Protein AF-A0A8B9L7Q5-F1 (afdb_monomer_lite)

Secondary structure (DSSP, 8-state):
-------------------------------------PPPPPPTTPPPS-----GGGS-SSPP-BPPPEEEEEEEE-TT--EESS-TT--EE----SS----TTTTTTTSEE---TTS--TTHHHHHHHHHTHHHH--TT--TT-TTS-SEEEEHHHHHHHHHGGG-SS---EEEEEEETTEEEEEEE--HHHHHHHHT--HHHHHHHHHHHHHHHHHEESSTT----TTS-EETT-EEEEEEEEEETTEEEEEEEE--EEE--TTSPSTTTTEEEEEEEE---SHHHHHHHHHHHHHHHHHHHTTT--EEEEEEE-

InterPro domains:
  IPR013961 RAI1-like [PF08652] (66-299)
  IPR039039 RAI1-like family [PTHR12395] (47-298)

Structure (mmCIF, N/CA/C/O backbone):
data_AF-A0A8B9L7Q5-F1
#
_entry.id   AF-A0A8B9L7Q5-F1
#
loop_
_atom_site.group_PDB
_atom_site.id
_atom_site.type_symbol
_atom_site.label_atom_id
_atom_site.label_alt_id
_atom_site.label_comp_id
_atom_site.label_asym_id
_atom_site.label_entity_id
_atom_site.label_seq_id
_atom_site.pdbx_PDB_ins_code
_atom_site.Cartn_x
_atom_site.Cartn_y
_atom_site.Cartn_z
_atom_site.occupancy
_atom_site.B_iso_or_equiv
_atom_site.auth_seq_id
_atom_site.auth_comp_id
_atom_site.auth_asym_id
_atom_site.auth_atom_id
_atom_site.pdbx_PDB_model_num
ATOM 1 N N . MET A 1 1 ? 83.548 1.687 -5.399 1.00 32.53 1 MET A N 1
ATOM 2 C CA . MET A 1 1 ? 84.627 2.638 -5.055 1.00 32.53 1 MET A CA 1
ATOM 3 C C . MET A 1 1 ? 83.997 4.018 -4.990 1.00 32.53 1 MET A C 1
ATOM 5 O O . MET A 1 1 ? 83.409 4.441 -5.967 1.00 32.53 1 MET A O 1
ATOM 9 N N . GLU A 1 2 ? 83.753 4.527 -3.782 1.00 29.25 2 GLU A N 1
ATOM 10 C CA . GLU A 1 2 ? 84.658 5.478 -3.107 1.00 29.25 2 GLU A CA 1
ATOM 11 C C . GLU A 1 2 ? 84.707 6.815 -3.859 1.00 29.25 2 GLU A C 1
ATOM 13 O O . GLU A 1 2 ? 85.226 6.879 -4.961 1.00 29.25 2 GLU A O 1
ATOM 18 N N . ARG A 1 3 ? 84.094 7.889 -3.351 1.00 30.58 3 ARG A N 1
ATOM 19 C CA . ARG A 1 3 ? 84.683 8.956 -2.495 1.00 30.58 3 ARG A CA 1
ATOM 20 C C . ARG A 1 3 ? 84.077 10.264 -3.054 1.00 30.58 3 ARG A C 1
ATOM 22 O O . ARG A 1 3 ? 83.714 10.285 -4.217 1.00 30.58 3 ARG A O 1
ATOM 29 N N . ARG A 1 4 ? 83.953 11.411 -2.396 1.00 32.72 4 ARG A N 1
ATOM 30 C CA . ARG A 1 4 ? 84.186 11.966 -1.052 1.00 32.72 4 ARG A CA 1
ATOM 31 C C . ARG A 1 4 ? 83.575 13.384 -1.145 1.00 32.72 4 ARG A C 1
ATOM 33 O O . ARG A 1 4 ? 83.612 13.973 -2.213 1.00 32.72 4 ARG A O 1
ATOM 40 N N . ARG A 1 5 ? 82.837 13.816 -0.118 1.00 34.22 5 ARG A N 1
ATOM 41 C CA . ARG A 1 5 ? 83.175 14.923 0.811 1.00 34.22 5 ARG A CA 1
ATOM 42 C C . ARG A 1 5 ? 83.311 16.303 0.155 1.00 34.22 5 ARG A C 1
ATOM 44 O O . ARG A 1 5 ? 84.192 16.487 -0.662 1.00 34.22 5 ARG A O 1
ATOM 51 N N . ASP A 1 6 ? 82.578 17.276 0.699 1.00 31.64 6 ASP A N 1
ATOM 52 C CA . ASP A 1 6 ? 83.225 18.234 1.598 1.00 31.64 6 ASP A CA 1
ATOM 53 C C . ASP A 1 6 ? 82.287 18.790 2.689 1.00 31.64 6 ASP A C 1
ATOM 55 O O . ASP A 1 6 ? 81.104 19.049 2.499 1.00 31.64 6 ASP A O 1
ATOM 59 N N . ARG A 1 7 ? 82.874 18.866 3.885 1.00 32.91 7 ARG A N 1
ATOM 60 C CA . ARG A 1 7 ? 82.516 19.605 5.116 1.00 32.91 7 ARG A CA 1
ATOM 61 C C . ARG A 1 7 ? 83.477 20.825 5.126 1.00 32.91 7 ARG A C 1
ATOM 63 O O . ARG A 1 7 ? 84.519 20.663 4.488 1.00 32.91 7 ARG A O 1
ATOM 70 N N . PRO A 1 8 ? 83.325 21.924 5.920 1.00 42.62 8 PRO A N 1
ATOM 71 C CA . PRO A 1 8 ? 83.226 21.784 7.387 1.00 42.62 8 PRO A CA 1
ATOM 72 C C . PRO A 1 8 ? 82.742 22.970 8.283 1.00 42.62 8 PRO A C 1
ATOM 74 O O . PRO A 1 8 ? 82.700 24.117 7.866 1.00 42.62 8 PRO A O 1
ATOM 77 N N . ARG A 1 9 ? 82.596 22.624 9.589 1.00 33.22 9 ARG A N 1
ATOM 78 C CA . ARG A 1 9 ? 82.939 23.379 10.840 1.00 33.22 9 ARG A CA 1
ATOM 79 C C . ARG A 1 9 ? 82.030 24.554 11.270 1.00 33.22 9 ARG A C 1
ATOM 81 O O . ARG A 1 9 ? 81.570 25.294 10.426 1.00 33.22 9 ARG A O 1
ATOM 88 N N . HIS A 1 10 ? 81.722 24.819 12.550 1.00 31.25 10 HIS A N 1
ATOM 89 C CA . HIS A 1 10 ? 82.221 24.427 13.893 1.00 31.25 10 HIS A CA 1
ATOM 90 C C . HIS A 1 10 ? 81.033 24.542 14.901 1.00 31.25 10 HIS A C 1
ATOM 92 O O . HIS A 1 10 ? 80.233 25.457 14.758 1.00 31.25 10 HIS A O 1
ATOM 98 N N . SER A 1 11 ? 80.696 23.553 15.752 1.00 28.73 11 SER A N 1
ATOM 99 C CA . SER A 1 11 ? 81.133 23.297 17.159 1.00 28.73 11 SER A CA 1
ATOM 100 C C . SER A 1 11 ? 81.100 24.525 18.083 1.00 28.73 11 SER A C 1
ATOM 102 O O . SER A 1 11 ? 81.832 25.471 17.828 1.00 28.73 11 SER A O 1
ATOM 104 N N . GLY A 1 12 ? 80.279 24.570 19.135 1.00 27.91 12 GLY A N 1
ATOM 105 C CA . GLY A 1 12 ? 80.465 23.930 20.458 1.00 27.91 12 GLY A CA 1
ATOM 106 C C . GLY A 1 12 ? 80.213 25.029 21.519 1.00 27.91 12 GLY A C 1
ATOM 107 O O . GLY A 1 12 ? 80.296 26.196 21.170 1.00 27.91 12 GLY A O 1
ATOM 108 N N . SER A 1 13 ? 79.870 24.826 22.790 1.00 30.38 13 SER A N 1
ATOM 109 C CA . SER A 1 13 ? 79.926 23.670 23.684 1.00 30.38 13 SER A CA 1
ATOM 110 C C . SER A 1 13 ? 79.335 24.070 25.055 1.00 30.38 13 SER A C 1
ATOM 112 O O . SER A 1 13 ? 79.611 25.171 25.512 1.00 30.38 13 SER A O 1
ATOM 114 N N . GLN A 1 14 ? 78.591 23.137 25.672 1.00 29.50 14 GLN A N 1
ATOM 115 C CA . GLN A 1 14 ? 78.619 22.666 27.083 1.00 29.50 14 GLN A CA 1
ATOM 116 C C . GLN A 1 14 ? 78.601 23.685 28.247 1.00 29.50 14 GLN A C 1
ATOM 118 O O . GLN A 1 14 ? 79.402 24.603 28.313 1.00 29.50 14 GLN A O 1
ATOM 123 N N . SER A 1 15 ? 77.772 23.513 29.283 1.00 29.03 15 SER A N 1
ATOM 124 C CA . SER A 1 15 ? 77.990 22.642 30.470 1.00 29.03 15 SER A CA 1
ATOM 125 C C . SER A 1 15 ? 77.012 23.137 31.572 1.00 29.03 15 SER A C 1
ATOM 127 O O . SER A 1 15 ? 76.596 24.285 31.505 1.00 29.03 15 SER A O 1
ATOM 129 N N . GLY A 1 16 ? 76.555 22.404 32.593 1.00 27.50 16 GLY A N 1
ATOM 130 C CA . GLY A 1 16 ? 76.834 21.055 33.072 1.00 27.50 16 GLY A CA 1
ATOM 131 C C . GLY A 1 16 ? 76.043 20.729 34.362 1.00 27.50 16 GLY A C 1
ATOM 132 O O . GLY A 1 16 ? 75.157 21.475 34.763 1.00 27.50 16 GLY A O 1
ATOM 133 N N . ALA A 1 17 ? 76.466 19.624 34.991 1.00 28.89 17 ALA A N 1
ATOM 134 C CA . ALA A 1 17 ? 76.318 19.205 36.397 1.00 28.89 17 ALA A CA 1
ATOM 135 C C . ALA A 1 17 ? 75.009 18.548 36.919 1.00 28.89 17 ALA A C 1
ATOM 137 O O . ALA A 1 17 ? 73.942 19.144 37.003 1.00 28.89 17 ALA A O 1
ATOM 138 N N . SER A 1 18 ? 75.189 17.293 37.365 1.00 26.45 18 SER A N 1
ATOM 139 C CA . SER A 1 18 ? 74.414 16.520 38.360 1.00 26.45 18 SER A CA 1
ATOM 140 C C . SER A 1 18 ? 74.481 17.175 39.760 1.00 26.45 18 SER A C 1
ATOM 142 O O . SER A 1 18 ? 75.400 17.953 39.976 1.00 26.45 18 SER A O 1
ATOM 144 N N . SER A 1 19 ? 73.661 16.903 40.785 1.00 28.14 19 SER A N 1
ATOM 145 C CA . SER A 1 19 ? 73.307 15.617 41.420 1.00 28.14 19 SER A CA 1
ATOM 146 C C . SER A 1 19 ? 72.384 15.854 42.649 1.00 28.14 19 SER A C 1
ATOM 148 O O . SER A 1 19 ? 72.473 16.911 43.255 1.00 28.14 19 SER A O 1
ATOM 150 N N . HIS A 1 20 ? 71.606 14.821 43.050 1.00 29.36 20 HIS A N 1
ATOM 151 C CA . HIS A 1 20 ? 71.107 14.496 44.425 1.00 29.36 20 HIS A CA 1
ATOM 152 C C . HIS A 1 20 ? 70.154 15.511 45.127 1.00 29.36 20 HIS A C 1
ATOM 154 O O . HIS A 1 20 ? 70.309 16.707 44.993 1.00 29.36 20 HIS A O 1
ATOM 160 N N . SER A 1 21 ? 69.142 15.187 45.948 1.00 26.42 21 SER A N 1
ATOM 161 C CA . SER A 1 21 ? 68.563 13.964 46.529 1.00 26.42 21 SER A CA 1
ATOM 162 C C . SER A 1 21 ? 67.257 14.320 47.289 1.00 26.42 21 SER A C 1
ATOM 164 O O . SER A 1 21 ? 67.198 15.398 47.865 1.00 26.42 21 SER A O 1
ATOM 166 N N . LYS A 1 22 ? 66.314 13.360 47.380 1.00 26.42 22 LYS A N 1
ATOM 167 C CA . LYS A 1 22 ? 65.299 13.106 48.445 1.00 26.42 22 LYS A CA 1
ATOM 168 C C . LYS A 1 22 ? 64.311 14.218 48.875 1.00 26.42 22 LYS A C 1
ATOM 170 O O . LYS A 1 22 ? 64.706 15.158 49.545 1.00 26.42 22 LYS A O 1
ATOM 175 N N . ALA A 1 23 ? 63.005 13.965 48.701 1.00 28.58 23 ALA A N 1
ATOM 176 C CA . ALA A 1 23 ? 62.064 13.593 49.783 1.00 28.58 23 ALA A CA 1
ATOM 177 C C . ALA A 1 23 ? 60.585 13.711 49.338 1.00 28.58 23 ALA A C 1
ATOM 179 O O . ALA A 1 23 ? 60.120 14.778 48.962 1.00 28.58 23 ALA A O 1
ATOM 180 N N . ASP A 1 24 ? 59.887 12.574 49.370 1.00 28.41 24 ASP A N 1
ATOM 181 C CA . ASP A 1 24 ? 58.539 12.338 49.917 1.00 28.41 24 ASP A CA 1
ATOM 182 C C . ASP A 1 24 ? 57.546 13.519 50.078 1.00 28.41 24 ASP A C 1
ATOM 184 O O . ASP A 1 24 ? 57.767 14.392 50.917 1.00 28.41 24 ASP A O 1
ATOM 188 N N . ARG A 1 25 ? 56.384 13.451 49.393 1.00 29.41 25 ARG A N 1
ATOM 189 C CA . ARG A 1 25 ? 55.021 13.361 49.990 1.00 29.41 25 ARG A CA 1
ATOM 190 C C . ARG A 1 25 ? 53.876 13.754 49.031 1.00 29.41 25 ARG A C 1
ATOM 192 O O . ARG A 1 25 ? 53.796 14.871 48.545 1.00 29.41 25 ARG A O 1
ATOM 199 N N . ASP A 1 26 ? 52.960 12.794 48.902 1.00 27.89 26 ASP A N 1
ATOM 200 C CA . ASP A 1 26 ? 51.488 12.892 48.943 1.00 27.89 26 ASP A CA 1
ATOM 201 C C . ASP A 1 26 ? 50.633 13.503 47.797 1.00 27.89 26 ASP A C 1
ATOM 203 O O . ASP A 1 26 ? 50.553 14.706 47.579 1.00 27.89 26 ASP A O 1
ATOM 207 N N . ARG A 1 27 ? 49.894 12.579 47.153 1.00 29.80 27 ARG A N 1
ATOM 208 C CA . ARG A 1 27 ? 48.483 12.585 46.692 1.00 29.80 27 ARG A CA 1
ATOM 209 C C . ARG A 1 27 ? 47.831 13.862 46.125 1.00 29.80 27 ARG A C 1
ATOM 211 O O . ARG A 1 27 ? 47.445 14.765 46.856 1.00 29.80 27 ARG A O 1
ATOM 218 N N . SER A 1 28 ? 47.363 13.755 44.874 1.00 28.67 28 SER A N 1
ATOM 219 C CA . SER A 1 28 ? 45.911 13.680 44.574 1.00 28.67 28 SER A CA 1
ATOM 220 C C . SER A 1 28 ? 45.637 13.363 43.090 1.00 28.67 28 SER A C 1
ATOM 222 O O . SER A 1 28 ? 45.905 14.157 42.195 1.00 28.67 28 SER A O 1
ATOM 224 N N . GLU A 1 29 ? 45.082 12.175 42.828 1.00 30.53 29 GLU A N 1
ATOM 225 C CA . GLU A 1 29 ? 44.555 11.764 41.520 1.00 30.53 29 GLU A CA 1
ATOM 226 C C . GLU A 1 29 ? 43.137 12.326 41.309 1.00 30.53 29 GLU A C 1
ATOM 228 O O . GLU A 1 29 ? 42.205 11.982 42.039 1.00 30.53 29 GLU A O 1
ATOM 233 N N . GLY A 1 30 ? 42.946 13.152 40.279 1.00 28.16 30 GLY A N 1
ATOM 234 C CA . GLY A 1 30 ? 41.628 13.590 39.817 1.00 28.16 30 GLY A CA 1
ATOM 235 C C . GLY A 1 30 ? 41.038 12.620 38.791 1.00 28.16 30 GLY A C 1
ATOM 236 O O . GLY A 1 30 ? 41.376 12.675 37.612 1.00 28.16 30 GLY A O 1
ATOM 237 N N . ARG A 1 31 ? 40.122 11.742 39.223 1.00 31.20 31 ARG A N 1
ATOM 238 C CA . ARG A 1 31 ? 39.255 10.949 38.332 1.00 31.20 31 ARG A CA 1
ATOM 239 C C . ARG A 1 31 ? 38.086 11.807 37.840 1.00 31.20 31 ARG A C 1
ATOM 241 O O . ARG A 1 31 ? 37.190 12.132 38.616 1.00 31.20 31 ARG A O 1
ATOM 248 N N . TYR A 1 32 ? 38.037 12.105 36.543 1.00 31.59 32 TYR A N 1
ATOM 249 C CA . TYR A 1 32 ? 36.835 12.639 35.898 1.00 31.59 32 TYR A CA 1
ATOM 250 C C . TYR A 1 32 ? 35.810 11.512 35.703 1.00 31.59 32 TYR A C 1
ATOM 252 O O . TYR A 1 32 ? 35.929 10.683 34.804 1.00 31.59 32 TYR A O 1
ATOM 260 N N . ALA A 1 33 ? 34.807 11.459 36.579 1.00 33.69 33 ALA A N 1
ATOM 261 C CA . ALA A 1 33 ? 33.681 10.539 36.471 1.00 33.69 33 ALA A CA 1
ATOM 262 C C . ALA A 1 33 ? 32.633 11.065 35.473 1.00 33.69 33 ALA A C 1
ATOM 264 O O . ALA A 1 33 ? 32.150 12.193 35.589 1.00 33.69 33 ALA A O 1
ATOM 265 N N . HIS A 1 34 ? 32.237 10.215 34.522 1.00 34.62 34 HIS A N 1
ATOM 266 C CA . HIS A 1 34 ? 31.086 10.429 33.647 1.00 34.62 34 HIS A CA 1
ATOM 267 C C . HIS A 1 34 ? 29.806 10.616 34.476 1.00 34.62 34 HIS A C 1
ATOM 269 O O . HIS A 1 34 ? 29.318 9.690 35.127 1.00 34.62 34 HIS A O 1
ATOM 275 N N . LYS A 1 35 ? 29.238 11.825 34.438 1.00 31.11 35 LYS A N 1
ATOM 276 C CA . LYS A 1 35 ? 27.977 12.157 35.105 1.00 31.11 35 LYS A CA 1
ATOM 277 C C . LYS A 1 35 ? 26.817 11.553 34.305 1.00 31.11 35 LYS A C 1
ATOM 279 O O . LYS A 1 35 ? 26.408 12.071 33.271 1.00 31.11 35 LYS A O 1
ATOM 284 N N . ARG A 1 36 ? 26.315 10.413 34.780 1.00 33.53 36 ARG A N 1
ATOM 285 C CA . ARG A 1 36 ? 25.102 9.742 34.296 1.00 33.53 36 ARG A CA 1
ATOM 286 C C . ARG A 1 36 ? 23.907 10.667 34.572 1.00 33.53 36 ARG A C 1
ATOM 288 O O . ARG A 1 36 ? 23.563 10.882 35.732 1.00 33.53 36 ARG A O 1
ATOM 295 N N . VAL A 1 37 ? 23.310 11.246 33.531 1.00 33.66 37 VAL A N 1
ATOM 296 C CA . VAL A 1 37 ? 22.067 12.024 33.652 1.00 33.66 37 VAL A CA 1
ATOM 297 C C . VAL A 1 37 ? 20.963 11.057 34.079 1.00 33.66 37 VAL A C 1
ATOM 299 O O . VAL A 1 37 ? 20.613 10.142 33.336 1.00 33.66 37 VAL A O 1
ATOM 302 N N . ARG A 1 38 ? 20.476 11.208 35.314 1.00 31.08 38 ARG A N 1
ATOM 303 C CA . ARG A 1 38 ? 19.253 10.554 35.785 1.00 31.08 38 ARG A CA 1
ATOM 304 C C . ARG A 1 38 ? 18.078 11.288 35.144 1.00 31.08 38 ARG A C 1
ATOM 306 O O . ARG A 1 38 ? 17.969 12.500 35.312 1.00 31.08 38 ARG A O 1
ATOM 313 N N . SER A 1 39 ? 17.249 10.567 34.396 1.00 41.19 39 SER A N 1
ATOM 314 C CA . SER A 1 39 ? 15.954 11.067 33.939 1.00 41.19 39 SER A CA 1
ATOM 315 C C . SER A 1 39 ? 15.131 11.462 35.163 1.00 41.19 39 SER A C 1
ATOM 317 O O . SER A 1 39 ? 15.058 10.684 36.115 1.00 41.19 39 SER A O 1
ATOM 319 N N . ALA A 1 40 ? 14.576 12.672 35.161 1.00 48.41 40 ALA A N 1
ATOM 320 C CA . ALA A 1 40 ? 13.593 13.078 36.153 1.00 48.41 40 ALA A CA 1
ATOM 321 C C . ALA A 1 40 ? 12.405 12.109 36.070 1.00 48.41 40 ALA A C 1
ATOM 323 O O . ALA A 1 40 ? 11.922 11.827 34.975 1.00 48.41 40 ALA A O 1
ATOM 324 N N . GLU A 1 41 ? 12.002 11.543 37.204 1.00 46.69 41 GLU A N 1
ATOM 325 C CA . GLU A 1 41 ? 10.780 10.751 37.287 1.00 46.69 41 GLU A CA 1
ATOM 326 C C . GLU A 1 41 ? 9.597 11.700 37.076 1.00 46.69 41 GLU A C 1
ATOM 328 O O . GLU A 1 41 ? 9.435 12.675 37.812 1.00 46.69 41 GLU A O 1
ATOM 333 N N . ASP A 1 42 ? 8.816 11.445 36.026 1.00 47.00 42 ASP A N 1
ATOM 334 C CA . ASP A 1 42 ? 7.577 12.167 35.769 1.00 47.00 42 ASP A CA 1
ATOM 335 C C . ASP A 1 42 ? 6.590 11.953 36.937 1.00 47.00 42 ASP A C 1
ATOM 337 O O . ASP A 1 42 ? 6.528 10.853 37.501 1.00 47.00 42 ASP A O 1
ATOM 341 N N . PRO A 1 43 ? 5.808 12.977 37.328 1.00 46.69 43 PRO A N 1
ATOM 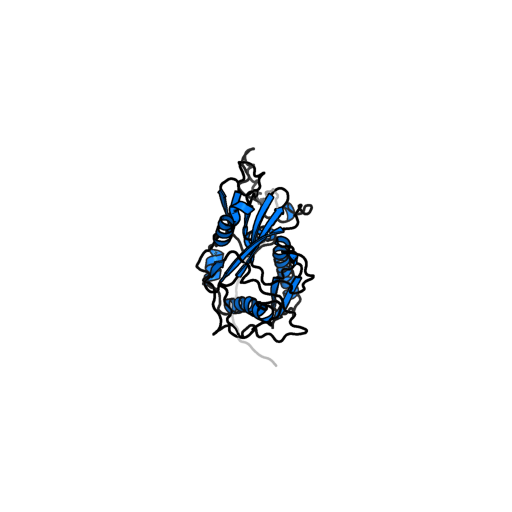342 C CA . PRO A 1 43 ? 4.848 12.860 38.420 1.00 46.69 43 PRO A CA 1
ATOM 343 C C . PRO A 1 43 ? 3.787 11.781 38.129 1.00 46.69 43 PRO A C 1
ATOM 345 O O . PRO A 1 43 ? 3.361 11.619 36.981 1.00 46.69 43 PRO A O 1
ATOM 348 N N . PRO A 1 44 ? 3.308 11.053 39.156 1.00 42.81 44 PRO A N 1
ATOM 349 C CA . PRO A 1 44 ? 2.345 9.972 38.978 1.00 42.81 44 PRO A CA 1
ATOM 350 C C . PRO A 1 44 ? 1.025 10.527 38.427 1.00 42.81 44 PRO A C 1
ATOM 352 O O . PRO A 1 44 ? 0.314 11.261 39.109 1.00 42.81 44 PRO A O 1
ATOM 355 N N . GLY A 1 45 ? 0.712 10.179 37.176 1.00 58.66 45 GLY A N 1
ATOM 356 C CA . GLY A 1 45 ? -0.520 10.582 36.489 1.00 58.66 45 GLY A CA 1
ATOM 357 C C . GLY A 1 45 ? -0.322 11.318 35.161 1.00 58.66 45 GLY A C 1
ATOM 358 O O . GLY A 1 45 ? -1.308 11.536 34.458 1.00 58.66 45 GLY A O 1
ATOM 359 N N . SER A 1 46 ? 0.907 11.674 34.768 1.00 59.81 46 SER A N 1
ATOM 360 C CA . SER A 1 46 ? 1.150 12.153 33.403 1.00 59.81 46 SER A CA 1
ATOM 361 C C . SER A 1 46 ? 1.137 10.976 32.422 1.00 59.81 46 SER A C 1
ATOM 363 O O . SER A 1 46 ? 1.793 9.951 32.615 1.00 59.81 46 SER A O 1
ATOM 365 N N . LEU A 1 47 ? 0.351 11.101 31.350 1.00 64.81 47 LEU A N 1
ATOM 366 C CA . LEU A 1 47 ? 0.462 10.181 30.222 1.00 64.81 47 LEU A CA 1
ATOM 367 C C . LEU A 1 47 ? 1.883 10.303 29.651 1.00 64.81 47 LEU A C 1
ATOM 369 O O . LEU A 1 47 ? 2.362 11.430 29.493 1.00 64.81 47 LEU A O 1
ATOM 373 N N . PRO A 1 48 ? 2.559 9.187 29.328 1.00 65.50 48 PRO A N 1
ATOM 374 C CA . PRO A 1 48 ? 3.909 9.244 28.792 1.00 65.50 48 PRO A CA 1
ATOM 375 C C . PRO A 1 48 ? 3.921 10.093 27.517 1.00 65.50 48 PRO A C 1
ATOM 377 O O . PRO A 1 48 ? 3.273 9.762 26.524 1.00 65.50 48 PRO A O 1
ATOM 380 N N . GLN A 1 49 ? 4.669 11.199 27.548 1.00 86.88 49 GLN A N 1
ATOM 381 C CA . GLN A 1 49 ? 4.771 12.143 26.429 1.00 86.88 49 GLN A CA 1
ATOM 382 C C . GLN A 1 49 ? 5.564 11.556 25.246 1.00 86.88 49 GLN A C 1
ATOM 384 O O . GLN A 1 49 ? 5.511 12.076 24.132 1.00 86.88 49 GLN A O 1
ATOM 389 N N . SER A 1 50 ? 6.296 10.461 25.473 1.00 93.12 50 SER A N 1
ATOM 390 C CA . SER A 1 50 ? 7.064 9.754 24.452 1.00 93.12 50 SER A CA 1
ATOM 391 C C . SER A 1 50 ? 6.915 8.239 24.580 1.00 93.12 50 SER A C 1
ATOM 393 O O . SER A 1 50 ? 6.762 7.701 25.676 1.00 93.12 50 SER A O 1
ATOM 395 N N . LEU A 1 51 ? 6.987 7.547 23.441 1.00 93.31 51 LEU A N 1
ATOM 396 C CA . LEU A 1 51 ? 6.991 6.090 23.361 1.00 93.31 51 LEU A CA 1
ATOM 397 C C . LEU A 1 51 ? 8.356 5.626 22.848 1.00 93.31 51 LEU A C 1
ATOM 399 O O . LEU A 1 51 ? 8.773 5.980 21.746 1.00 93.31 51 LEU A O 1
ATOM 403 N N . SER A 1 52 ? 9.064 4.825 23.644 1.00 94.56 52 SER A N 1
ATOM 404 C CA . SER A 1 52 ? 10.348 4.256 23.226 1.00 94.56 52 SER A CA 1
ATOM 405 C C . SER A 1 52 ? 10.146 3.219 22.124 1.00 94.56 52 SER A C 1
ATOM 407 O O . SER A 1 52 ? 9.294 2.344 22.238 1.00 94.56 52 SER A O 1
ATOM 409 N N . THR A 1 53 ? 10.974 3.262 21.084 1.00 94.88 53 THR A N 1
ATOM 410 C CA . THR A 1 53 ? 10.922 2.339 19.937 1.00 94.88 53 THR A CA 1
ATOM 411 C C . THR A 1 53 ? 11.966 1.223 20.015 1.00 94.88 53 THR A C 1
ATOM 413 O O . THR A 1 53 ? 12.118 0.441 19.080 1.00 94.88 53 THR A O 1
ATOM 416 N N . ARG A 1 54 ? 12.709 1.124 21.127 1.00 93.75 54 ARG A N 1
ATOM 417 C CA . ARG A 1 54 ? 13.755 0.106 21.307 1.00 93.75 54 ARG A CA 1
ATOM 418 C C . ARG A 1 54 ? 13.157 -1.296 21.242 1.00 93.75 54 ARG A C 1
ATOM 420 O O . ARG A 1 54 ? 12.320 -1.635 22.076 1.00 93.75 54 ARG A O 1
ATOM 427 N N . ARG A 1 55 ? 13.646 -2.123 20.311 1.00 92.88 55 ARG A N 1
ATOM 428 C CA . ARG A 1 55 ? 13.145 -3.491 20.085 1.00 92.88 55 ARG A CA 1
ATOM 429 C C . ARG A 1 55 ? 13.048 -4.328 21.364 1.00 92.88 55 ARG A C 1
ATOM 431 O O . ARG A 1 55 ? 12.070 -5.038 21.534 1.00 92.88 55 ARG A O 1
ATOM 438 N N . GLN A 1 56 ? 14.002 -4.175 22.287 1.00 94.00 56 GLN A N 1
ATOM 439 C CA . GLN A 1 56 ? 14.096 -4.972 23.516 1.00 94.00 56 GLN A CA 1
ATOM 440 C C . GLN A 1 56 ? 12.889 -4.778 24.442 1.00 94.00 56 GLN A C 1
ATOM 442 O O . GLN A 1 56 ? 12.606 -5.633 25.269 1.00 94.00 56 GLN A O 1
ATOM 447 N N . LEU A 1 57 ? 12.164 -3.663 24.309 1.00 93.56 57 LEU A N 1
ATOM 448 C CA . LEU A 1 57 ? 10.947 -3.402 25.082 1.00 93.56 57 LEU A CA 1
ATOM 449 C C . LEU A 1 57 ? 9.721 -4.150 24.535 1.00 93.56 57 LEU A C 1
ATOM 451 O O . LEU A 1 57 ? 8.710 -4.258 25.226 1.00 93.56 57 LEU A O 1
ATOM 455 N N . TYR A 1 58 ? 9.814 -4.665 23.307 1.00 92.19 58 TYR A N 1
ATOM 456 C CA . TYR A 1 58 ? 8.742 -5.348 22.584 1.00 92.19 58 TYR A CA 1
ATOM 457 C C . TYR A 1 58 ? 9.059 -6.827 22.308 1.00 92.19 58 TYR A C 1
ATOM 459 O O . TYR A 1 58 ? 8.276 -7.499 21.642 1.00 92.19 58 TYR A O 1
ATOM 467 N N . GLU A 1 59 ? 10.174 -7.352 22.827 1.00 91.06 59 GLU A N 1
ATOM 468 C CA . GLU A 1 59 ? 10.522 -8.781 22.795 1.00 91.06 59 GLU A CA 1
ATOM 469 C C . GLU A 1 59 ? 9.630 -9.548 23.797 1.00 91.06 59 GLU A C 1
ATOM 471 O O . GLU A 1 59 ? 10.034 -9.868 24.913 1.00 91.06 59 GLU A O 1
ATOM 476 N N . ARG A 1 60 ? 8.364 -9.763 23.415 1.00 91.06 60 ARG A N 1
ATOM 477 C CA . ARG A 1 60 ? 7.304 -10.435 24.192 1.00 91.06 60 ARG A CA 1
ATOM 478 C C . ARG A 1 60 ? 6.580 -11.463 23.311 1.00 91.06 60 ARG A C 1
ATOM 480 O O . ARG A 1 60 ? 6.897 -11.590 22.128 1.00 91.06 60 ARG A O 1
ATOM 487 N N . ASP A 1 61 ? 5.594 -12.164 23.870 1.00 93.00 61 ASP A N 1
ATOM 488 C CA . ASP A 1 61 ? 4.729 -13.056 23.091 1.00 93.00 61 ASP A CA 1
ATOM 489 C C . ASP A 1 61 ? 4.027 -12.300 21.957 1.00 93.00 61 ASP A C 1
ATOM 491 O O . ASP A 1 61 ? 3.647 -11.132 22.101 1.00 93.00 61 ASP A O 1
ATOM 495 N N . PHE A 1 62 ? 3.854 -12.975 20.818 1.00 91.38 62 PHE A N 1
ATOM 496 C CA . PHE A 1 62 ? 3.211 -12.373 19.656 1.00 91.38 62 PHE A CA 1
ATOM 497 C C . PHE A 1 62 ? 1.767 -11.974 20.010 1.00 91.38 62 PHE A C 1
ATOM 499 O O . PHE A 1 62 ? 1.002 -12.820 20.485 1.00 91.38 62 PHE A O 1
ATOM 506 N N . PRO A 1 63 ? 1.366 -10.707 19.797 1.00 92.69 63 PRO A N 1
ATOM 507 C CA . PRO A 1 63 ? 0.037 -10.252 20.174 1.00 92.69 63 PRO A CA 1
ATOM 508 C C . PRO A 1 63 ? -1.032 -10.948 19.333 1.00 92.69 63 PRO A C 1
ATOM 510 O O . PRO A 1 63 ? -0.801 -11.343 18.190 1.00 92.69 63 PRO A O 1
ATOM 513 N N . VAL A 1 64 ? -2.248 -11.047 19.871 1.00 93.69 64 VAL A N 1
ATOM 514 C CA . VAL A 1 64 ? -3.374 -11.577 19.099 1.00 93.69 64 VAL A CA 1
ATOM 515 C C . VAL A 1 64 ? -3.622 -10.664 17.904 1.00 93.69 64 VAL A C 1
ATOM 517 O O . VAL A 1 64 ? -4.037 -9.520 18.063 1.00 93.69 64 VAL A O 1
ATOM 520 N N . TYR A 1 65 ? -3.425 -11.191 16.703 1.00 93.56 65 TYR A N 1
ATOM 521 C CA . TYR A 1 65 ? -3.805 -10.531 15.465 1.00 93.56 65 TYR A CA 1
ATOM 522 C C . TYR A 1 65 ? -4.859 -11.385 14.772 1.00 93.56 65 TYR A C 1
ATOM 524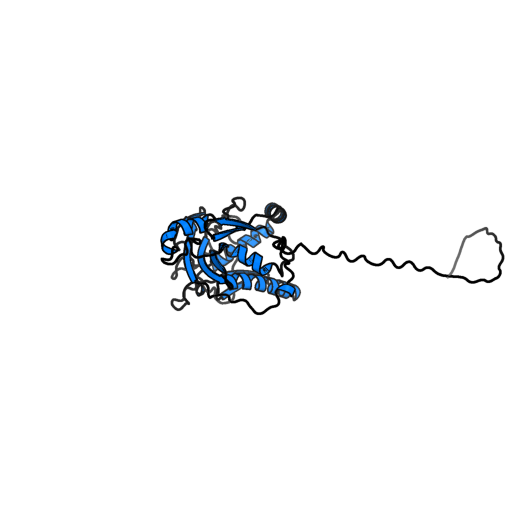 O O . TYR A 1 65 ? -4.598 -12.522 14.374 1.00 93.56 65 TYR A O 1
ATOM 532 N N . LYS A 1 66 ? -6.095 -10.881 14.718 1.00 93.81 66 LYS A N 1
ATOM 533 C CA . LYS A 1 66 ? -7.202 -11.602 14.087 1.00 93.81 66 LYS A CA 1
ATOM 534 C C . LYS A 1 66 ? -6.987 -11.674 12.579 1.00 93.81 66 LYS A C 1
ATOM 536 O O . LYS A 1 66 ? -6.371 -10.796 11.980 1.00 93.81 66 LYS A O 1
ATOM 541 N N . GLN A 1 67 ? -7.512 -12.732 11.969 1.00 91.38 67 GLN A N 1
ATOM 542 C CA . GLN A 1 67 ? -7.489 -12.857 10.520 1.00 91.38 67 GLN A CA 1
ATOM 543 C C . GLN A 1 67 ? -8.231 -11.658 9.902 1.00 91.38 67 GLN A C 1
ATOM 545 O O . GLN A 1 67 ? -9.380 -11.415 10.281 1.00 91.38 67 GLN A O 1
ATOM 550 N N . PRO A 1 68 ? -7.591 -10.886 9.010 1.00 92.69 68 PRO A N 1
ATOM 551 C CA . PRO A 1 68 ? -8.225 -9.758 8.361 1.00 92.69 68 PRO A CA 1
ATOM 552 C C . PRO A 1 68 ? -9.322 -10.217 7.403 1.00 92.69 68 PRO A C 1
ATOM 554 O O . PRO A 1 68 ? -9.177 -11.223 6.709 1.00 92.69 68 PRO A O 1
ATOM 557 N N . VAL A 1 69 ? -10.411 -9.456 7.369 1.00 93.88 69 VAL A N 1
ATOM 558 C CA . VAL A 1 69 ? -11.586 -9.708 6.534 1.00 93.88 69 VAL A CA 1
ATOM 559 C C . VAL A 1 69 ? -11.750 -8.537 5.579 1.00 93.88 69 VAL A C 1
ATOM 561 O O . VAL A 1 69 ? -11.779 -7.385 6.015 1.00 93.88 69 VAL A O 1
ATOM 564 N N . GLU A 1 70 ? -11.848 -8.818 4.282 1.00 95.31 70 GLU A N 1
ATOM 565 C CA . GLU A 1 70 ? -12.218 -7.798 3.305 1.00 95.31 70 GLU A CA 1
ATOM 566 C C . GLU A 1 70 ? -13.676 -7.383 3.527 1.00 95.31 70 GLU A C 1
ATOM 568 O O . GLU A 1 70 ? -14.581 -8.216 3.548 1.00 95.31 70 GLU A O 1
ATOM 573 N N . VAL A 1 71 ? -13.895 -6.082 3.698 1.00 95.94 71 VAL A N 1
ATOM 574 C CA . VAL A 1 71 ? -15.225 -5.478 3.873 1.00 95.94 71 VAL A CA 1
ATOM 575 C C . VAL A 1 71 ? -15.659 -4.664 2.652 1.00 95.94 71 VAL A C 1
ATOM 577 O O . VAL A 1 71 ? -16.825 -4.288 2.537 1.00 95.94 71 VAL A O 1
ATOM 580 N N . GLY A 1 72 ? -14.743 -4.433 1.711 1.00 97.12 72 GLY A N 1
ATOM 581 C CA . GLY A 1 72 ? -15.038 -3.932 0.376 1.00 97.12 72 GLY A CA 1
ATOM 582 C C . GLY A 1 72 ? -13.784 -3.499 -0.366 1.00 97.12 72 GLY A C 1
ATOM 583 O O . GLY A 1 72 ? -12.666 -3.793 0.051 1.00 97.12 72 GLY A O 1
ATOM 584 N N . VAL A 1 73 ? -13.983 -2.819 -1.489 1.00 98.38 73 VAL A N 1
ATOM 585 C CA . VAL A 1 73 ? -12.923 -2.447 -2.429 1.00 98.38 73 VAL A CA 1
ATOM 586 C C . VAL A 1 73 ? -13.239 -1.105 -3.082 1.00 98.38 73 VAL A C 1
ATOM 588 O O . VAL A 1 73 ? -14.386 -0.658 -3.052 1.00 98.38 73 VAL A O 1
ATOM 591 N N . PHE A 1 74 ? -12.240 -0.482 -3.697 1.00 98.75 74 PHE A N 1
ATOM 592 C CA . PHE A 1 74 ? -12.430 0.609 -4.649 1.00 98.75 74 PHE A CA 1
ATOM 593 C C . PHE A 1 74 ? -11.286 0.652 -5.664 1.00 98.75 74 PHE A C 1
ATOM 595 O O . PHE A 1 74 ? -10.213 0.084 -5.457 1.00 98.75 74 PHE A O 1
ATOM 602 N N . SER A 1 75 ? -11.515 1.371 -6.755 1.00 98.81 75 SER A N 1
ATOM 603 C CA . SER A 1 75 ? -10.583 1.557 -7.857 1.00 98.81 75 SER A CA 1
ATOM 604 C C . SER A 1 75 ? -10.330 3.043 -8.110 1.00 98.81 75 SER A C 1
ATOM 606 O O . SER A 1 75 ? -11.215 3.879 -7.919 1.00 98.81 75 SER A O 1
ATOM 608 N N . LEU A 1 76 ? -9.125 3.366 -8.573 1.00 98.75 76 LEU A N 1
ATOM 609 C CA . LEU A 1 76 ? -8.733 4.686 -9.059 1.00 98.75 76 LEU A CA 1
ATOM 610 C C . LEU A 1 76 ? -8.404 4.573 -10.548 1.00 98.75 76 LEU A C 1
ATOM 612 O O . LEU A 1 76 ? -7.598 3.729 -10.927 1.00 98.75 76 LEU A O 1
ATOM 616 N N . ASP A 1 77 ? -9.054 5.366 -11.400 1.00 98.38 77 ASP A N 1
ATOM 617 C CA . ASP A 1 77 ? -8.849 5.282 -12.852 1.00 98.38 77 ASP A CA 1
ATOM 618 C C . ASP A 1 77 ? -7.552 5.960 -13.337 1.00 98.38 77 ASP A C 1
ATOM 620 O O . ASP A 1 77 ? -6.748 6.475 -12.560 1.00 98.38 77 ASP A O 1
ATOM 624 N N . SER A 1 78 ? -7.363 6.000 -14.658 1.00 97.75 78 SER A N 1
ATOM 625 C CA . SER A 1 78 ? -6.197 6.608 -15.308 1.00 97.75 78 SER A CA 1
ATOM 626 C C . SER A 1 78 ? -6.024 8.105 -15.024 1.00 97.75 78 SER A C 1
ATOM 628 O O . SER A 1 78 ? -4.951 8.651 -15.278 1.00 97.75 78 SER A O 1
ATOM 630 N N . LYS A 1 79 ? -7.073 8.775 -14.533 1.00 98.00 79 LYS A N 1
ATOM 631 C CA . LYS A 1 79 ? -7.103 10.186 -14.127 1.00 98.00 79 LYS A CA 1
ATOM 632 C C . LYS A 1 79 ? -7.210 10.341 -12.603 1.00 98.00 79 LYS A C 1
ATOM 634 O O . LYS A 1 79 ? -7.466 11.445 -12.131 1.00 98.00 79 LYS A O 1
ATOM 639 N N . ARG A 1 80 ? -7.007 9.259 -11.843 1.00 98.00 80 ARG A N 1
ATOM 640 C CA . ARG A 1 80 ? -7.109 9.194 -10.378 1.00 98.00 80 ARG A CA 1
ATOM 641 C C . ARG A 1 80 ? -8.528 9.416 -9.828 1.00 98.00 80 ARG A C 1
ATOM 643 O O . ARG A 1 80 ? -8.694 9.709 -8.645 1.00 98.00 80 ARG A O 1
ATOM 650 N N . ASN A 1 81 ? -9.566 9.249 -10.650 1.00 98.38 81 ASN A N 1
ATOM 651 C CA . ASN A 1 81 ? -10.949 9.333 -10.183 1.00 98.38 81 ASN A CA 1
ATOM 652 C C . ASN A 1 81 ? -11.332 8.080 -9.398 1.00 98.38 81 ASN A C 1
ATOM 654 O O . ASN A 1 81 ? -11.023 6.962 -9.808 1.00 98.38 81 ASN A O 1
ATOM 658 N N . PHE A 1 82 ? -12.060 8.281 -8.304 1.00 98.69 82 PHE A N 1
ATOM 659 C CA . PHE A 1 82 ? -12.542 7.211 -7.439 1.00 98.69 82 PHE A CA 1
ATOM 660 C C . PHE A 1 82 ? -13.783 6.510 -7.997 1.00 98.69 82 PHE A C 1
ATOM 662 O O . PHE A 1 82 ? -14.753 7.169 -8.380 1.00 98.69 82 PHE A O 1
ATOM 669 N N . PHE A 1 83 ? -13.771 5.179 -7.932 1.00 98.75 83 PHE A N 1
ATOM 670 C CA . PHE A 1 83 ? -14.901 4.300 -8.214 1.00 98.75 83 PHE A CA 1
ATOM 671 C C . PHE A 1 83 ? -15.023 3.230 -7.130 1.00 98.75 83 PHE A C 1
ATOM 673 O O . PHE A 1 83 ? -14.058 2.538 -6.820 1.00 98.75 83 PHE A O 1
ATOM 680 N N . ASN A 1 84 ? -16.218 3.060 -6.572 1.00 98.19 84 ASN A N 1
ATOM 681 C CA . ASN A 1 84 ? -16.506 2.087 -5.514 1.00 98.19 84 ASN A CA 1
ATOM 682 C C . ASN A 1 84 ? -16.760 0.683 -6.087 1.00 98.19 84 ASN A C 1
ATOM 684 O O . ASN A 1 84 ? -17.830 0.103 -5.928 1.00 98.19 84 ASN A O 1
ATOM 688 N N . ASP A 1 85 ? -15.789 0.182 -6.846 1.00 98.31 85 ASP A N 1
ATOM 689 C CA . ASP A 1 85 ? -15.831 -1.111 -7.521 1.00 98.31 85 ASP A CA 1
ATOM 690 C C . ASP A 1 85 ? -14.420 -1.686 -7.727 1.00 98.31 85 ASP A C 1
ATOM 692 O O . ASP A 1 85 ? -13.411 -1.116 -7.301 1.00 98.31 85 ASP A O 1
ATOM 696 N N . SER A 1 86 ? -14.347 -2.839 -8.390 1.00 98.06 86 SER A N 1
ATOM 697 C CA . SER A 1 86 ? -13.111 -3.566 -8.670 1.00 98.06 86 SER A CA 1
ATOM 698 C C . SER A 1 86 ? -12.627 -3.427 -10.116 1.00 98.06 86 SER A C 1
ATOM 700 O O . SER A 1 86 ? -11.928 -4.315 -10.596 1.00 98.06 86 SER A O 1
ATOM 702 N N . ARG A 1 87 ? -12.989 -2.360 -10.846 1.00 97.88 87 ARG A N 1
ATOM 703 C CA . ARG A 1 87 ? -12.655 -2.232 -12.282 1.00 97.88 87 ARG A CA 1
ATOM 704 C C . ARG A 1 87 ? -11.153 -2.181 -12.587 1.00 97.88 87 ARG A C 1
ATOM 706 O O . ARG A 1 87 ? -10.768 -2.314 -13.741 1.00 97.88 87 ARG A O 1
ATOM 713 N N . LYS A 1 88 ? -10.316 -1.899 -11.582 1.00 98.06 88 LYS A N 1
ATOM 714 C CA . LYS A 1 88 ? -8.848 -1.895 -11.704 1.00 98.06 88 LYS A CA 1
ATOM 715 C C . LYS A 1 88 ? -8.177 -3.125 -11.102 1.00 98.06 88 LYS A C 1
ATOM 717 O O . LYS A 1 88 ? -6.951 -3.170 -11.041 1.00 98.06 88 LYS A O 1
ATOM 722 N N . LEU A 1 89 ? -8.948 -4.113 -10.646 1.00 98.06 89 LEU A N 1
ATOM 723 C CA . LEU A 1 89 ? -8.377 -5.380 -10.211 1.00 98.06 89 LEU A CA 1
ATOM 724 C C . LEU A 1 89 ? -7.820 -6.126 -11.426 1.00 98.06 89 LEU A C 1
ATOM 726 O O . LEU A 1 89 ? -8.548 -6.378 -12.377 1.00 98.06 89 LEU A O 1
ATOM 730 N N . ARG A 1 90 ? -6.549 -6.521 -11.350 1.00 97.88 90 ARG A N 1
ATOM 731 C CA . ARG A 1 90 ? -5.885 -7.349 -12.363 1.00 97.88 90 ARG A CA 1
ATOM 732 C C . ARG A 1 90 ? -5.641 -8.764 -11.849 1.00 97.88 90 ARG A C 1
ATOM 734 O O . ARG A 1 90 ? -5.651 -9.012 -10.640 1.00 97.88 90 ARG A O 1
ATOM 741 N N . TYR A 1 91 ? -5.352 -9.681 -12.760 1.00 97.31 91 TYR A N 1
ATOM 742 C CA . TYR A 1 91 ? -5.144 -11.097 -12.476 1.00 97.31 91 TYR A CA 1
ATOM 743 C C . TYR A 1 91 ? -3.701 -11.517 -12.722 1.00 97.31 91 TYR A C 1
ATOM 745 O O . TYR A 1 91 ? -3.115 -11.194 -13.752 1.00 97.31 91 TYR A O 1
ATOM 753 N N . TYR A 1 92 ? -3.142 -12.264 -11.774 1.00 96.19 92 TYR A N 1
ATOM 754 C CA . TYR A 1 92 ? -1.790 -12.792 -11.856 1.00 96.19 92 TYR A CA 1
ATOM 755 C C . TYR A 1 92 ? -1.664 -13.808 -12.996 1.00 96.19 92 TYR A C 1
ATOM 757 O O . TYR A 1 92 ? -2.448 -14.757 -13.111 1.00 96.19 92 TYR A O 1
ATOM 765 N N . VAL A 1 93 ? -0.618 -13.645 -13.799 1.00 94.75 93 VAL A N 1
ATOM 766 C CA . VAL A 1 93 ? -0.227 -14.561 -14.864 1.00 94.75 93 VAL A CA 1
ATOM 767 C C . VAL A 1 93 ? 1.173 -15.081 -14.570 1.00 94.75 93 VAL A C 1
ATOM 769 O O . VAL A 1 93 ? 2.129 -14.315 -14.454 1.00 94.75 93 VAL A O 1
ATOM 772 N N . ASP A 1 94 ? 1.286 -16.405 -14.449 1.00 91.31 94 ASP A N 1
ATOM 773 C CA . ASP A 1 94 ? 2.574 -17.078 -14.304 1.00 91.31 94 ASP A CA 1
ATOM 774 C C . ASP A 1 94 ? 3.418 -16.829 -15.568 1.00 91.31 94 ASP A C 1
ATOM 776 O O . ASP A 1 94 ? 2.987 -17.188 -16.670 1.00 91.31 94 ASP A O 1
ATOM 780 N N . PRO A 1 95 ? 4.604 -16.213 -15.436 1.00 87.69 95 PRO A N 1
ATOM 781 C CA . PRO A 1 95 ? 5.452 -15.885 -16.573 1.00 87.69 95 PRO A CA 1
ATOM 782 C C . PRO A 1 95 ? 6.225 -17.091 -17.131 1.00 87.69 95 PRO A C 1
ATOM 784 O O . PRO A 1 95 ? 7.004 -16.939 -18.074 1.00 87.69 95 PRO A O 1
ATOM 787 N N . GLY A 1 96 ? 6.064 -18.277 -16.539 1.00 87.38 96 GLY A N 1
ATOM 788 C CA . GLY A 1 96 ? 6.839 -19.464 -16.860 1.00 87.38 96 GLY A CA 1
ATOM 789 C C . GLY A 1 96 ? 8.282 -19.381 -16.355 1.00 87.38 96 GLY A C 1
ATOM 790 O O . GLY A 1 96 ? 8.658 -18.546 -15.528 1.00 87.38 96 GLY A O 1
ATOM 791 N N . LYS A 1 97 ? 9.129 -20.290 -16.847 1.00 80.81 97 LYS A N 1
ATOM 792 C CA . LYS A 1 97 ? 10.541 -20.353 -16.446 1.00 80.81 97 LYS A CA 1
ATOM 793 C C . LYS A 1 97 ? 11.353 -19.278 -17.171 1.00 80.81 97 LYS A C 1
ATOM 795 O O . LYS A 1 97 ? 11.338 -19.218 -18.394 1.00 80.81 97 LYS A O 1
ATOM 800 N N . SER A 1 98 ? 12.120 -18.497 -16.409 1.00 77.75 98 SER A N 1
ATOM 801 C CA . SER A 1 98 ? 13.096 -17.516 -16.915 1.00 77.75 98 SER A CA 1
ATOM 802 C C . SER A 1 98 ? 12.518 -16.487 -17.904 1.00 77.75 98 SER A C 1
ATOM 804 O O . SER A 1 98 ? 12.990 -16.398 -19.038 1.00 77.75 98 SER A O 1
ATOM 806 N N . PRO A 1 99 ? 11.525 -15.671 -17.500 1.00 84.88 99 PRO A N 1
ATOM 807 C CA . PRO A 1 99 ? 10.950 -14.675 -18.398 1.00 84.88 99 PRO A CA 1
ATOM 808 C C . PRO A 1 99 ? 11.989 -13.645 -18.845 1.00 84.88 99 PRO A C 1
ATOM 810 O O . PRO A 1 99 ? 12.803 -13.193 -18.039 1.00 84.88 99 PRO A O 1
ATOM 813 N N . ASN A 1 100 ? 11.937 -13.203 -20.099 1.00 87.62 100 ASN A N 1
ATOM 814 C CA . ASN A 1 100 ? 12.823 -12.158 -20.615 1.00 87.62 100 ASN A CA 1
ATOM 815 C C . ASN A 1 100 ? 12.122 -10.788 -20.604 1.00 87.62 100 ASN A C 1
ATOM 817 O O . ASN A 1 100 ? 11.680 -10.288 -21.633 1.00 87.62 100 ASN A O 1
ATOM 821 N N . PHE A 1 101 ? 11.969 -10.207 -19.414 1.00 92.56 101 PHE A N 1
ATOM 822 C CA . PHE A 1 101 ? 11.304 -8.913 -19.231 1.00 92.56 101 PHE A CA 1
ATOM 823 C C . PHE A 1 101 ? 12.286 -7.751 -19.344 1.00 92.56 101 PHE A C 1
ATOM 825 O O . PHE A 1 101 ? 13.228 -7.658 -18.555 1.00 92.56 101 PHE A O 1
ATOM 832 N N . SER A 1 102 ? 12.013 -6.825 -20.266 1.00 94.94 102 SER A N 1
ATOM 833 C CA . SER A 1 102 ? 12.700 -5.535 -20.328 1.00 94.94 102 SER A CA 1
ATOM 834 C C . SER A 1 102 ? 11.954 -4.518 -19.472 1.00 94.94 102 SER A C 1
ATOM 836 O O . SER A 1 102 ? 10.945 -3.956 -19.897 1.00 94.94 102 SER A O 1
ATOM 838 N N . LEU A 1 103 ? 12.443 -4.261 -18.257 1.00 95.12 103 LEU A N 1
ATOM 839 C CA . LEU A 1 103 ? 11.811 -3.289 -17.355 1.00 95.12 103 LEU A CA 1
ATOM 840 C C . LEU A 1 103 ? 12.015 -1.827 -17.761 1.00 95.12 103 LEU A C 1
ATOM 842 O O . LEU A 1 103 ? 11.392 -0.946 -17.183 1.00 95.12 103 LEU A O 1
ATOM 846 N N . ARG A 1 104 ? 12.881 -1.561 -18.741 1.00 96.06 104 ARG A N 1
ATOM 847 C CA . ARG A 1 104 ? 13.115 -0.213 -19.278 1.00 96.06 104 ARG A CA 1
ATOM 848 C C . ARG A 1 104 ? 12.198 0.126 -20.453 1.00 96.06 104 ARG A C 1
ATOM 850 O O . ARG A 1 104 ? 12.095 1.296 -20.812 1.00 96.06 104 ARG A O 1
ATOM 857 N N . ASP A 1 105 ? 11.577 -0.885 -21.063 1.00 97.06 105 ASP A N 1
ATOM 858 C CA . ASP A 1 105 ? 10.660 -0.702 -22.188 1.00 97.06 105 ASP A CA 1
ATOM 859 C C . ASP A 1 105 ? 9.517 0.239 -21.796 1.00 97.06 105 ASP A C 1
ATOM 861 O O . ASP A 1 105 ? 8.833 -0.034 -20.818 1.00 97.06 105 ASP A O 1
ATOM 865 N N . GLY A 1 106 ? 9.313 1.319 -22.557 1.00 96.81 106 GLY A N 1
ATOM 866 C CA . GLY A 1 106 ? 8.245 2.294 -22.331 1.00 96.81 106 GLY A CA 1
ATOM 867 C C . GLY A 1 106 ? 8.542 3.390 -21.300 1.00 96.81 106 GLY A C 1
ATOM 868 O O . GLY A 1 106 ? 7.696 4.260 -21.105 1.00 96.81 106 GLY A O 1
ATOM 869 N N . TYR A 1 107 ? 9.714 3.403 -20.645 1.00 97.38 107 TYR A N 1
ATOM 870 C CA . TYR A 1 107 ? 10.011 4.398 -19.599 1.00 97.38 107 TYR A CA 1
ATOM 871 C C . TYR A 1 107 ? 9.984 5.848 -20.110 1.00 97.38 107 TYR A C 1
ATOM 873 O O . TYR A 1 107 ? 9.575 6.751 -19.384 1.00 97.38 107 TYR A O 1
ATOM 881 N N . ARG A 1 108 ? 10.433 6.087 -21.350 1.00 95.50 108 ARG A N 1
ATOM 882 C CA . ARG A 1 108 ? 10.568 7.444 -21.912 1.00 95.50 108 ARG A CA 1
ATOM 883 C C . ARG A 1 108 ? 9.300 7.957 -22.593 1.00 95.50 108 ARG A C 1
ATOM 885 O O . ARG A 1 108 ? 9.105 9.163 -22.654 1.00 95.50 108 ARG A O 1
ATOM 892 N N . ASP A 1 109 ? 8.486 7.060 -23.132 1.00 96.25 109 ASP A N 1
ATOM 893 C CA . ASP A 1 109 ? 7.425 7.360 -24.097 1.00 96.25 109 ASP A CA 1
ATOM 894 C C . ASP A 1 109 ? 6.042 6.836 -23.675 1.00 96.25 109 ASP A C 1
ATOM 896 O O . ASP A 1 109 ? 5.026 7.359 -24.125 1.00 96.25 109 ASP A O 1
ATOM 900 N N . ARG A 1 110 ? 5.981 5.846 -22.774 1.00 97.56 110 ARG A N 1
ATOM 901 C CA . ARG A 1 110 ? 4.745 5.193 -22.304 1.00 97.56 110 ARG A CA 1
ATOM 902 C C . ARG A 1 110 ? 4.642 5.158 -20.777 1.00 97.56 110 ARG A C 1
ATOM 904 O O . ARG A 1 110 ? 4.129 4.193 -20.205 1.00 97.56 110 ARG A O 1
ATOM 911 N N . TYR A 1 111 ? 5.124 6.206 -20.112 1.00 98.00 111 TYR A N 1
ATOM 912 C CA . TYR A 1 111 ? 5.054 6.344 -18.660 1.00 98.00 111 TYR A CA 1
ATOM 913 C C . TYR A 1 111 ? 4.264 7.588 -18.246 1.00 98.00 111 TYR A C 1
ATOM 915 O O . TYR A 1 111 ? 4.669 8.718 -18.509 1.00 98.00 111 TYR A O 1
ATOM 923 N N . VAL A 1 112 ? 3.146 7.370 -17.552 1.00 98.12 112 VAL A N 1
ATOM 924 C CA . VAL A 1 112 ? 2.340 8.419 -16.921 1.00 98.12 112 VAL A CA 1
ATOM 925 C C . VAL A 1 112 ? 2.495 8.295 -15.408 1.00 98.12 112 VAL A C 1
ATOM 927 O O . VAL A 1 112 ? 1.917 7.418 -14.766 1.00 98.12 112 VAL A O 1
ATOM 930 N N . LYS A 1 113 ? 3.310 9.176 -14.827 1.00 96.44 113 LYS A N 1
ATOM 931 C CA . LYS A 1 113 ? 3.569 9.208 -13.386 1.00 96.44 113 LYS A CA 1
ATOM 932 C C . LYS A 1 113 ? 2.509 10.057 -12.676 1.00 96.44 113 LYS A C 1
ATOM 934 O O . LYS A 1 113 ? 2.282 11.202 -13.058 1.00 96.44 113 LYS A O 1
ATOM 939 N N . ARG A 1 114 ? 1.894 9.514 -11.623 1.00 96.56 114 ARG A N 1
ATOM 940 C CA . ARG A 1 114 ? 1.071 10.267 -10.666 1.00 96.56 114 ARG A CA 1
ATOM 941 C C . ARG A 1 114 ? 1.879 11.414 -10.058 1.00 96.56 114 ARG A C 1
ATOM 943 O O . ARG A 1 114 ? 3.050 11.246 -9.718 1.00 96.56 114 ARG A O 1
ATOM 950 N N . ASP A 1 115 ? 1.233 12.558 -9.877 1.00 94.31 115 ASP A N 1
ATOM 951 C CA . ASP A 1 115 ? 1.844 13.716 -9.232 1.00 94.31 115 ASP A CA 1
ATOM 952 C C . ASP A 1 115 ? 2.045 13.479 -7.721 1.00 94.31 115 ASP A C 1
ATOM 954 O O . ASP A 1 115 ? 1.102 13.524 -6.930 1.00 94.31 115 ASP A O 1
ATOM 958 N N . ASP A 1 116 ? 3.297 13.243 -7.309 1.00 89.06 116 ASP A N 1
ATOM 959 C CA . ASP A 1 116 ? 3.686 13.057 -5.902 1.00 89.06 116 ASP A CA 1
ATOM 960 C C . ASP A 1 116 ? 3.530 14.348 -5.047 1.00 89.06 116 ASP A C 1
ATOM 962 O O . ASP A 1 116 ? 3.666 14.312 -3.812 1.00 89.06 116 ASP A O 1
ATOM 966 N N . GLY A 1 117 ? 3.296 15.503 -5.683 1.00 91.50 117 GLY A N 1
ATOM 967 C CA . GLY A 1 117 ? 3.003 16.780 -5.030 1.00 91.50 117 GLY A CA 1
ATOM 968 C C . GLY A 1 117 ? 1.590 16.847 -4.447 1.00 91.50 117 GLY A C 1
ATOM 969 O O . GLY A 1 117 ? 1.382 17.498 -3.419 1.00 91.50 117 GLY A O 1
ATOM 970 N N . VAL A 1 118 ? 0.636 16.114 -5.029 1.00 94.62 118 VAL A N 1
ATOM 971 C CA . VAL A 1 118 ? -0.749 16.050 -4.547 1.00 94.62 118 VAL A CA 1
ATOM 972 C C . VAL A 1 118 ? -0.839 15.113 -3.342 1.00 94.62 118 VAL A C 1
ATOM 974 O O . VAL A 1 118 ? -0.568 13.915 -3.424 1.00 94.62 118 VAL A O 1
ATOM 977 N N . LYS A 1 119 ? -1.233 15.651 -2.183 1.00 94.69 119 LYS A N 1
ATOM 978 C CA . LYS A 1 119 ? -1.345 14.885 -0.932 1.00 94.69 119 LYS A CA 1
ATOM 979 C C . LYS A 1 119 ? -2.784 14.418 -0.707 1.00 94.69 119 LYS A C 1
ATOM 981 O O . LYS A 1 119 ? -3.548 15.095 -0.030 1.00 94.69 119 LYS A O 1
ATOM 986 N N . GLU A 1 120 ? -3.108 13.234 -1.227 1.00 96.00 120 GLU A N 1
ATOM 987 C CA . GLU A 1 120 ? -4.442 12.599 -1.136 1.00 96.00 120 GLU A CA 1
ATOM 988 C C . GLU A 1 120 ? -4.845 12.189 0.296 1.00 96.00 120 GLU A C 1
ATOM 990 O O . GLU A 1 120 ? -6.015 11.939 0.566 1.00 96.00 120 GLU A O 1
ATOM 995 N N . LYS A 1 121 ? -3.880 12.087 1.225 1.00 96.94 121 LYS A N 1
ATOM 996 C CA . LYS A 1 121 ? -4.100 11.729 2.641 1.00 96.94 121 LYS A CA 1
ATOM 997 C C . LYS A 1 121 ? -5.027 10.513 2.777 1.00 96.94 121 LYS A C 1
ATOM 999 O O . LYS A 1 121 ? -4.721 9.471 2.208 1.00 96.94 121 LYS A O 1
ATOM 1004 N N . LEU A 1 122 ? -6.121 10.613 3.535 1.00 98.38 122 LEU A N 1
ATOM 1005 C CA . LEU A 1 122 ? -7.108 9.547 3.737 1.00 98.38 122 LEU A CA 1
ATOM 1006 C C . LEU A 1 122 ? -8.328 9.686 2.810 1.00 98.38 122 LEU A C 1
ATOM 1008 O O . LEU A 1 122 ? -9.289 8.941 2.973 1.00 98.38 122 LEU A O 1
ATOM 1012 N N . ASP A 1 123 ? -8.324 10.611 1.852 1.00 98.38 123 ASP A N 1
ATOM 1013 C CA . ASP A 1 123 ? -9.546 11.060 1.175 1.00 98.38 123 ASP A CA 1
ATOM 1014 C C . ASP A 1 123 ? -10.286 9.915 0.469 1.00 98.38 123 ASP A C 1
ATOM 1016 O O . ASP A 1 123 ? -11.501 9.786 0.612 1.00 98.38 123 ASP A O 1
ATOM 1020 N N . HIS A 1 124 ? -9.566 9.014 -0.207 1.00 98.56 124 HIS A N 1
ATOM 1021 C CA . HIS A 1 124 ? -10.180 7.879 -0.912 1.00 98.56 124 HIS A CA 1
ATOM 1022 C C . HIS A 1 124 ? -10.799 6.838 0.033 1.00 98.56 124 HIS A C 1
ATOM 1024 O O . HIS A 1 124 ? -11.911 6.377 -0.220 1.00 98.56 124 HIS A O 1
ATOM 1030 N N . ILE A 1 125 ? -10.144 6.496 1.152 1.00 98.25 125 ILE A N 1
ATOM 1031 C CA . ILE A 1 125 ? -10.739 5.577 2.141 1.00 98.25 125 ILE A CA 1
ATOM 1032 C C . ILE A 1 125 ? -11.912 6.244 2.875 1.00 98.25 125 ILE A C 1
ATOM 1034 O O . ILE A 1 125 ? -12.916 5.589 3.143 1.00 98.25 125 ILE A O 1
ATOM 1038 N N . LEU A 1 126 ? -11.835 7.551 3.150 1.00 98.25 126 LEU A N 1
ATOM 1039 C CA . LEU A 1 126 ? -12.943 8.312 3.732 1.00 98.25 126 LEU A CA 1
ATOM 1040 C C . LEU A 1 126 ? -14.141 8.371 2.783 1.00 98.25 126 LEU A C 1
ATOM 1042 O O . LEU A 1 126 ? -15.272 8.172 3.222 1.00 98.25 126 LEU A O 1
ATOM 1046 N N . ARG A 1 127 ? -13.903 8.576 1.484 1.00 98.44 127 ARG A N 1
ATOM 1047 C CA . ARG A 1 127 ? -14.943 8.505 0.457 1.00 98.44 127 ARG A CA 1
ATOM 1048 C C . ARG A 1 127 ? -15.588 7.123 0.412 1.00 98.44 127 ARG A C 1
ATOM 1050 O O . ARG A 1 127 ? -16.812 7.036 0.451 1.00 98.44 127 ARG A O 1
ATOM 1057 N N . TRP A 1 128 ? -14.789 6.055 0.437 1.00 98.38 128 TRP A N 1
ATOM 1058 C CA . TRP A 1 128 ? -15.311 4.690 0.524 1.00 98.38 128 TRP A CA 1
ATOM 1059 C C . TRP A 1 128 ? -16.179 4.475 1.775 1.00 98.38 128 TRP A C 1
ATOM 1061 O O . TRP A 1 128 ? -17.265 3.907 1.670 1.00 98.38 128 TRP A O 1
ATOM 1071 N N . ILE A 1 129 ? -15.753 4.972 2.946 1.00 96.88 129 ILE A N 1
ATOM 1072 C CA . ILE A 1 129 ? -16.530 4.892 4.197 1.00 96.88 129 ILE A CA 1
ATOM 1073 C C . ILE A 1 129 ? -17.868 5.626 4.065 1.00 96.88 129 ILE A C 1
ATOM 1075 O O . ILE A 1 129 ? -18.884 5.115 4.529 1.00 96.88 129 ILE A O 1
ATOM 1079 N N . LEU A 1 130 ? -17.885 6.814 3.453 1.00 95.88 130 LEU A N 1
ATOM 1080 C CA . LEU A 1 130 ? -19.114 7.585 3.254 1.00 95.88 130 LEU A CA 1
ATOM 1081 C C . LEU A 1 130 ? -20.102 6.850 2.342 1.00 95.88 130 LEU A C 1
ATOM 1083 O O . LEU A 1 130 ? -21.282 6.782 2.675 1.00 95.88 130 LEU A O 1
ATOM 1087 N N . GLU A 1 131 ? -19.621 6.256 1.249 1.00 96.50 131 GLU A N 1
ATOM 1088 C CA . GLU A 1 131 ? -20.453 5.500 0.304 1.00 96.50 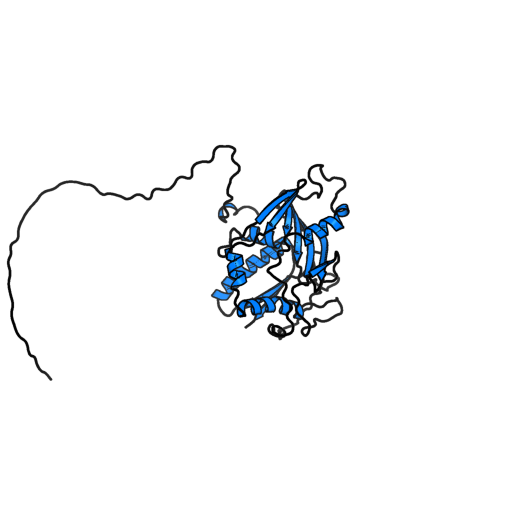131 GLU A CA 1
ATOM 1089 C C . GLU A 1 131 ? -20.892 4.120 0.838 1.00 96.50 131 GLU A C 1
ATOM 1091 O O . GLU A 1 131 ? -21.846 3.541 0.330 1.00 96.50 131 GLU A O 1
ATOM 1096 N N . ASN A 1 132 ? -20.239 3.593 1.882 1.00 94.75 132 ASN A N 1
ATOM 1097 C CA . ASN A 1 132 ? -20.551 2.288 2.487 1.00 94.75 132 ASN A CA 1
ATOM 1098 C C . ASN A 1 132 ? -21.016 2.394 3.951 1.00 94.75 132 ASN A C 1
ATOM 1100 O O . ASN A 1 132 ? -21.021 1.401 4.684 1.00 94.75 132 ASN A O 1
ATOM 1104 N N . ARG A 1 133 ? -21.411 3.589 4.402 1.00 87.56 133 ARG A N 1
ATOM 1105 C CA . ARG A 1 133 ? -21.662 3.880 5.820 1.00 87.56 133 ARG A CA 1
ATOM 1106 C C . ARG A 1 133 ? -22.714 2.972 6.449 1.00 87.56 133 ARG A C 1
ATOM 1108 O O . ARG A 1 133 ? -22.509 2.500 7.562 1.00 87.56 133 ARG A O 1
ATOM 1115 N N . GLU A 1 134 ? -23.803 2.708 5.735 1.00 84.75 134 GLU A N 1
ATOM 1116 C CA . GLU A 1 134 ? -24.899 1.856 6.213 1.00 84.75 134 GLU A CA 1
ATOM 1117 C C . GLU A 1 134 ? -24.444 0.410 6.442 1.00 84.75 134 GLU A C 1
ATOM 1119 O O . GLU A 1 134 ? -24.878 -0.233 7.390 1.00 84.75 134 GLU A O 1
ATOM 1124 N N . ARG A 1 135 ? -23.501 -0.084 5.628 1.00 82.00 135 ARG A N 1
ATOM 1125 C CA . ARG A 1 135 ? -22.928 -1.432 5.771 1.00 82.00 135 ARG A CA 1
ATOM 1126 C C . ARG A 1 135 ? -21.956 -1.533 6.946 1.00 82.00 135 ARG A C 1
ATOM 1128 O O . ARG A 1 135 ? -21.800 -2.609 7.515 1.00 82.00 135 ARG A O 1
ATOM 1135 N N . LEU A 1 136 ? -21.285 -0.431 7.287 1.00 80.94 136 LEU A N 1
ATOM 1136 C CA . LEU A 1 136 ? -20.333 -0.356 8.402 1.00 80.94 136 LEU A CA 1
ATOM 1137 C C . LEU A 1 136 ? -21.023 -0.136 9.754 1.00 80.94 136 LEU A C 1
ATOM 1139 O O . LEU A 1 136 ? -20.481 -0.493 10.800 1.00 80.94 136 LEU A O 1
ATOM 1143 N N . GLN A 1 137 ? -22.212 0.461 9.752 1.00 71.88 137 GLN A N 1
ATOM 1144 C CA . GLN A 1 137 ? -23.000 0.669 10.958 1.00 71.88 137 GLN A CA 1
ATOM 1145 C C . GLN A 1 137 ? -23.651 -0.648 11.383 1.00 71.88 137 GLN A C 1
ATOM 1147 O O . GLN A 1 137 ? -24.669 -1.066 10.842 1.00 71.88 137 GLN A O 1
ATOM 1152 N N . SER A 1 138 ? -23.069 -1.318 12.380 1.00 60.06 138 SER A N 1
ATOM 1153 C CA . SER A 1 138 ? -23.738 -2.465 12.995 1.00 60.06 138 SER A CA 1
ATOM 1154 C C . SER A 1 138 ? -24.960 -2.008 13.804 1.00 60.06 138 SER A C 1
ATOM 1156 O O . SER A 1 138 ? -24.937 -0.954 14.442 1.00 60.06 138 SER A O 1
ATOM 1158 N N . VAL A 1 139 ? -25.990 -2.855 13.876 1.00 50.53 139 VAL A N 1
ATOM 1159 C CA . VAL A 1 139 ? -27.171 -2.669 14.749 1.00 50.53 139 VAL A CA 1
ATOM 1160 C C . VAL A 1 139 ? -26.785 -2.630 16.245 1.00 50.53 139 VAL A C 1
ATOM 1162 O O . VAL A 1 139 ? -27.572 -2.217 17.090 1.00 50.53 139 VAL A O 1
ATOM 1165 N N . HIS A 1 140 ? -25.553 -3.023 16.590 1.00 51.06 140 HIS A N 1
ATOM 1166 C CA . HIS A 1 140 ? -25.012 -3.054 17.953 1.00 51.06 140 HIS A CA 1
ATOM 1167 C C . HIS A 1 140 ? -23.856 -2.068 18.170 1.00 51.06 140 HIS A C 1
ATOM 1169 O O . HIS A 1 140 ? -23.053 -2.239 19.090 1.00 51.06 140 HIS A O 1
ATOM 1175 N N . SER A 1 141 ? -23.731 -1.044 17.322 1.00 57.19 141 SER A N 1
ATOM 1176 C CA . SER A 1 141 ? -22.714 -0.013 17.514 1.00 57.19 141 SER A CA 1
ATOM 1177 C C . SER A 1 141 ? -23.013 0.748 18.803 1.00 57.19 141 SER A C 1
ATOM 1179 O O . SER A 1 141 ? -24.087 1.328 18.958 1.00 57.19 141 SER A O 1
ATOM 1181 N N . ALA A 1 142 ? -22.062 0.731 19.740 1.00 58.97 142 ALA A N 1
ATOM 1182 C CA . ALA A 1 142 ? -22.153 1.540 20.947 1.00 58.97 142 ALA A CA 1
ATOM 1183 C C . ALA A 1 142 ? -22.330 3.025 20.562 1.00 58.97 142 ALA A C 1
ATOM 1185 O O . ALA A 1 142 ? -21.759 3.447 19.548 1.00 58.97 142 ALA A O 1
ATOM 1186 N N . PRO A 1 143 ? -23.052 3.831 21.366 1.00 58.75 143 PRO A N 1
ATOM 1187 C CA . PRO A 1 143 ? -23.306 5.247 21.069 1.00 58.75 143 PRO A CA 1
ATOM 1188 C C . PRO A 1 143 ? -22.024 6.034 20.752 1.00 58.75 143 PRO A C 1
ATOM 1190 O O . PRO A 1 143 ? -22.027 6.942 19.922 1.00 58.75 143 PRO A O 1
ATOM 1193 N N . ASP A 1 144 ? -20.916 5.620 21.371 1.00 63.00 144 ASP A N 1
ATOM 1194 C CA . ASP A 1 144 ? -19.630 6.307 21.331 1.00 63.00 144 ASP A CA 1
ATOM 1195 C C . ASP A 1 144 ? -18.715 5.893 20.166 1.00 63.00 144 ASP A C 1
ATOM 1197 O O . ASP A 1 144 ? -17.667 6.511 19.989 1.00 63.00 144 ASP A O 1
ATOM 1201 N N . CYS A 1 145 ? -19.066 4.880 19.360 1.00 67.88 145 CYS A N 1
ATOM 1202 C CA . CYS A 1 145 ? -18.259 4.441 18.212 1.00 67.88 145 CYS A CA 1
ATOM 1203 C C . CYS A 1 145 ? -19.141 4.108 17.002 1.00 67.88 145 CYS A C 1
ATOM 1205 O O . CYS A 1 145 ? -19.506 2.958 16.752 1.00 67.88 145 CYS A O 1
ATOM 1207 N N . ALA A 1 146 ? -19.461 5.142 16.219 1.00 75.12 146 ALA A N 1
ATOM 1208 C CA . ALA A 1 146 ? -20.431 5.056 15.127 1.00 75.12 146 ALA A CA 1
ATOM 1209 C C . ALA A 1 146 ? -20.047 4.065 14.009 1.00 75.12 146 ALA A C 1
ATOM 1211 O O . ALA A 1 146 ? -20.933 3.568 13.321 1.00 75.12 146 ALA A O 1
ATOM 1212 N N . LEU A 1 147 ? -18.749 3.801 13.811 1.00 84.62 147 LEU A N 1
ATOM 1213 C CA . LEU A 1 147 ? -18.234 2.881 12.786 1.00 84.62 147 LEU A CA 1
ATOM 1214 C C . LEU A 1 147 ? -17.847 1.503 13.347 1.00 84.62 147 LEU A C 1
ATOM 1216 O O . LEU A 1 147 ? -17.398 0.644 12.596 1.00 84.62 147 LEU A O 1
ATOM 1220 N N . GLY A 1 148 ? -17.952 1.293 14.664 1.00 88.06 148 GLY A N 1
ATOM 1221 C CA . GLY A 1 148 ? -17.572 0.031 15.304 1.00 88.06 148 GLY A CA 1
ATOM 1222 C C . GLY A 1 148 ? -16.076 -0.319 15.236 1.00 88.06 148 GLY A C 1
ATOM 1223 O O . GLY A 1 148 ? -15.718 -1.460 15.545 1.00 88.06 148 GLY A O 1
ATOM 1224 N N . VAL A 1 149 ? -15.210 0.630 14.853 1.00 92.69 149 VAL A N 1
ATOM 1225 C CA . VAL A 1 149 ? -13.749 0.476 14.737 1.00 92.69 149 VAL A CA 1
ATOM 1226 C C . VAL A 1 149 ? -13.003 1.593 15.466 1.00 92.69 149 VAL A C 1
ATOM 1228 O O . VAL A 1 149 ? -13.451 2.742 15.494 1.00 92.69 149 VAL A O 1
ATOM 1231 N N . ASP A 1 150 ? -11.846 1.255 16.034 1.00 95.38 150 ASP A N 1
ATOM 1232 C CA . ASP A 1 150 ? -11.050 2.172 16.853 1.00 95.38 150 ASP A CA 1
ATOM 1233 C C . ASP A 1 150 ? -10.099 3.011 15.999 1.00 95.38 150 ASP A C 1
ATOM 1235 O O . ASP A 1 150 ? -9.924 4.197 16.269 1.00 95.38 150 ASP A O 1
ATOM 1239 N N . PHE A 1 151 ? -9.523 2.422 14.944 1.00 97.56 151 PHE A N 1
ATOM 1240 C CA . PHE A 1 151 ? -8.541 3.082 14.083 1.00 97.56 151 PHE A CA 1
ATOM 1241 C C . PHE A 1 151 ? -8.881 2.963 12.599 1.00 97.56 151 PHE A C 1
ATOM 1243 O O . PHE A 1 151 ? -9.210 1.877 12.118 1.00 97.56 151 PHE A O 1
ATOM 1250 N N . ILE A 1 152 ? -8.713 4.071 11.874 1.00 98.06 152 ILE A N 1
ATOM 1251 C CA . ILE A 1 152 ? -8.824 4.163 10.415 1.00 98.06 152 ILE A CA 1
ATOM 1252 C C . ILE A 1 152 ? -7.529 4.719 9.830 1.00 98.06 152 ILE A C 1
ATOM 1254 O O . ILE A 1 152 ? -7.059 5.781 10.243 1.00 98.06 152 ILE A O 1
ATOM 1258 N N . THR A 1 153 ? -6.938 4.010 8.866 1.00 98.56 153 THR A N 1
ATOM 1259 C CA . THR A 1 153 ? -5.680 4.434 8.230 1.00 98.56 153 THR A CA 1
ATOM 1260 C C . THR A 1 153 ? -5.403 3.703 6.910 1.00 98.56 153 THR A C 1
ATOM 1262 O O . THR A 1 153 ? -6.204 2.892 6.451 1.00 98.56 153 THR A O 1
ATOM 1265 N N . TRP A 1 154 ? -4.248 3.955 6.294 1.00 98.25 154 TRP A N 1
ATOM 1266 C CA . TRP A 1 154 ? -3.713 3.125 5.215 1.00 98.25 154 TRP A CA 1
ATOM 1267 C C . TRP A 1 154 ? -2.793 2.035 5.756 1.00 98.25 154 TRP A C 1
ATOM 1269 O O . TRP A 1 154 ? -2.004 2.262 6.676 1.00 98.25 154 TRP A O 1
ATOM 1279 N N . ARG A 1 155 ? -2.764 0.880 5.085 1.00 96.38 155 ARG A N 1
ATOM 1280 C CA . ARG A 1 155 ? -1.820 -0.205 5.383 1.00 96.38 155 ARG A CA 1
ATOM 1281 C C . ARG A 1 155 ? -0.373 0.273 5.431 1.00 96.38 155 ARG A C 1
ATOM 1283 O O . ARG A 1 155 ? 0.373 -0.134 6.314 1.00 96.38 155 ARG A O 1
ATOM 1290 N N . GLY A 1 156 ? 0.027 1.165 4.521 1.00 94.19 156 GLY A N 1
ATOM 1291 C CA . GLY A 1 156 ? 1.390 1.703 4.493 1.00 94.19 156 GLY A CA 1
ATOM 1292 C C . GLY A 1 156 ? 1.799 2.414 5.791 1.00 94.19 156 GLY A C 1
ATOM 1293 O O . GLY A 1 156 ? 2.966 2.361 6.170 1.00 94.19 156 GLY A O 1
ATOM 1294 N N . HIS A 1 157 ? 0.848 3.023 6.505 1.00 96.44 157 HIS A N 1
ATOM 1295 C CA . HIS A 1 157 ? 1.105 3.702 7.778 1.00 96.44 157 HIS A CA 1
ATOM 1296 C C . HIS A 1 157 ? 1.312 2.674 8.899 1.00 96.44 157 HIS A C 1
ATOM 1298 O O . HIS A 1 157 ? 2.270 2.774 9.665 1.00 96.44 157 HIS A O 1
ATOM 1304 N N . LEU A 1 158 ? 0.483 1.623 8.934 1.00 95.38 158 LEU A N 1
ATOM 1305 C CA . LEU A 1 158 ? 0.664 0.490 9.849 1.00 95.38 158 LEU A CA 1
ATOM 1306 C C . LEU A 1 158 ? 1.997 -0.222 9.609 1.00 95.38 158 LEU A C 1
ATOM 1308 O O . LEU A 1 158 ? 2.689 -0.563 10.563 1.00 95.38 158 LEU A O 1
ATOM 1312 N N . THR A 1 159 ? 2.402 -0.402 8.346 1.00 91.81 159 THR A N 1
ATOM 1313 C CA . THR A 1 159 ? 3.714 -0.975 8.015 1.00 91.81 159 THR A CA 1
ATOM 1314 C C . THR A 1 159 ? 4.844 -0.147 8.627 1.00 91.81 159 THR A C 1
ATOM 1316 O O . THR A 1 159 ? 5.738 -0.730 9.232 1.00 91.81 159 THR A O 1
ATOM 1319 N N . LYS A 1 160 ? 4.792 1.192 8.543 1.00 93.75 160 LYS A N 1
ATOM 1320 C CA . LYS A 1 160 ? 5.800 2.072 9.162 1.00 93.75 160 LYS A CA 1
ATOM 1321 C C . LYS A 1 160 ? 5.875 1.876 10.673 1.00 93.75 160 LYS A C 1
ATOM 1323 O O . LYS A 1 160 ? 6.974 1.686 11.196 1.00 93.75 160 LYS A O 1
ATOM 1328 N N . LEU A 1 161 ? 4.727 1.830 11.354 1.00 94.12 161 LEU A N 1
ATOM 1329 C CA . LEU A 1 161 ? 4.656 1.540 12.790 1.00 94.12 161 LEU A CA 1
ATOM 1330 C C . LEU A 1 161 ? 5.294 0.183 13.124 1.00 94.12 161 LEU A C 1
ATOM 1332 O O . LEU A 1 161 ? 6.188 0.118 13.964 1.00 94.12 161 LEU A O 1
ATOM 1336 N N . LEU A 1 162 ? 4.910 -0.877 12.410 1.00 92.31 162 LEU A N 1
ATOM 1337 C CA . LEU A 1 162 ? 5.417 -2.236 12.630 1.00 92.31 162 LEU A CA 1
ATOM 1338 C C . LEU A 1 162 ? 6.930 -2.357 12.393 1.00 92.31 162 LEU A C 1
ATOM 1340 O O . LEU A 1 162 ? 7.612 -3.093 13.103 1.00 92.31 162 LEU A O 1
ATOM 1344 N N . THR A 1 163 ? 7.477 -1.619 11.424 1.00 91.75 163 THR A N 1
ATOM 1345 C CA . THR A 1 163 ? 8.916 -1.651 11.119 1.00 91.75 163 THR A CA 1
ATOM 1346 C C . THR A 1 163 ? 9.753 -0.707 11.980 1.00 91.75 163 THR A C 1
ATOM 1348 O O . THR A 1 163 ? 10.978 -0.805 11.955 1.00 91.75 163 THR A O 1
ATOM 1351 N N . THR A 1 164 ? 9.130 0.188 12.752 1.00 95.12 164 THR A N 1
ATOM 1352 C CA . THR A 1 164 ? 9.820 1.253 13.503 1.00 95.12 164 THR A CA 1
ATOM 1353 C C . THR A 1 164 ? 10.932 0.747 14.429 1.00 95.12 164 THR A C 1
ATOM 1355 O O . THR A 1 164 ? 12.005 1.347 14.410 1.00 95.12 164 THR A O 1
ATOM 1358 N N . PRO A 1 165 ? 10.777 -0.365 15.178 1.00 94.19 165 PRO A N 1
ATOM 1359 C CA . PRO A 1 165 ? 11.860 -0.875 16.026 1.00 94.19 165 PRO A CA 1
ATOM 1360 C C . PRO A 1 165 ? 13.128 -1.325 15.277 1.00 94.19 165 PRO A C 1
ATOM 1362 O O . PRO A 1 165 ? 14.161 -1.562 15.906 1.00 94.19 165 PRO A O 1
ATOM 1365 N N . TYR A 1 166 ? 13.056 -1.463 13.948 1.00 90.75 166 TYR A N 1
ATOM 1366 C CA . TYR A 1 166 ? 14.131 -1.943 13.070 1.00 90.75 166 TYR A CA 1
ATOM 1367 C C . TYR A 1 166 ? 14.547 -0.917 12.000 1.00 90.75 166 TYR A C 1
ATOM 1369 O O . TYR A 1 166 ? 15.471 -1.167 11.211 1.00 90.75 166 TYR A O 1
ATOM 1377 N N . GLU A 1 167 ? 13.855 0.219 11.936 1.00 90.94 167 GLU A N 1
ATOM 1378 C CA . GLU A 1 167 ? 14.126 1.294 10.991 1.00 90.94 167 GLU A CA 1
ATOM 1379 C C . GLU A 1 167 ? 15.261 2.177 11.522 1.00 90.94 167 GLU A C 1
ATOM 1381 O O . GLU A 1 167 ? 15.317 2.520 12.700 1.00 90.94 167 GLU A O 1
ATOM 1386 N N . THR A 1 168 ? 16.212 2.503 10.651 1.00 91.12 168 THR A N 1
ATOM 1387 C CA . THR A 1 168 ? 17.435 3.236 11.019 1.00 91.12 168 THR A CA 1
ATOM 1388 C C . THR A 1 168 ? 17.784 4.341 10.028 1.00 91.12 168 THR A C 1
ATOM 1390 O O . THR A 1 168 ? 18.815 4.986 10.191 1.00 91.12 168 THR A O 1
ATOM 1393 N N . GLN A 1 169 ? 17.007 4.494 8.957 1.00 90.12 169 GLN A N 1
ATOM 1394 C CA . GLN A 1 169 ? 17.284 5.415 7.858 1.00 90.12 169 GLN A CA 1
ATOM 1395 C C . GLN A 1 169 ? 16.165 6.442 7.711 1.00 90.12 169 GLN A C 1
ATOM 1397 O O . GLN A 1 169 ? 16.441 7.634 7.609 1.00 90.12 169 GLN A O 1
ATOM 1402 N N . GLU A 1 170 ? 14.910 5.990 7.725 1.00 92.38 170 GLU A N 1
ATOM 1403 C CA . GLU A 1 170 ? 13.757 6.825 7.380 1.00 92.38 170 GLU A CA 1
ATOM 1404 C C . GLU A 1 170 ? 12.840 7.051 8.589 1.00 92.38 170 GLU A C 1
ATOM 1406 O O . GLU A 1 170 ? 12.187 6.133 9.082 1.00 92.38 170 GLU A O 1
ATOM 1411 N N . GLY A 1 171 ? 12.766 8.298 9.059 1.00 95.25 171 GLY A N 1
ATOM 1412 C CA . GLY A 1 171 ? 11.749 8.723 10.023 1.00 95.25 171 GLY A CA 1
ATOM 1413 C C . GLY A 1 171 ? 10.389 8.974 9.363 1.00 95.25 171 GLY A C 1
ATOM 1414 O O . GLY A 1 171 ? 10.286 9.105 8.143 1.00 95.25 171 GLY A O 1
ATOM 1415 N N . TRP A 1 172 ? 9.340 9.093 10.175 1.00 97.56 172 TRP A N 1
ATOM 1416 C CA . TRP A 1 172 ? 7.973 9.355 9.715 1.00 97.56 172 TRP A CA 1
ATOM 1417 C C . TRP A 1 172 ? 7.221 10.279 10.680 1.00 97.56 172 TRP A C 1
ATOM 1419 O O . TRP A 1 172 ? 7.584 10.398 11.849 1.00 97.56 172 TRP A O 1
ATOM 1429 N N . LEU A 1 173 ? 6.158 10.922 10.187 1.00 98.12 173 LEU A N 1
ATOM 1430 C CA . LEU A 1 173 ? 5.203 11.690 10.988 1.00 98.12 173 LEU A CA 1
ATOM 1431 C C . LEU A 1 173 ? 3.785 11.177 10.713 1.00 98.12 173 LEU A C 1
ATOM 1433 O O . LEU A 1 173 ? 3.405 10.980 9.561 1.00 98.12 173 LEU A O 1
ATOM 1437 N N . LEU A 1 174 ? 2.995 10.971 11.768 1.00 98.12 174 LEU A N 1
ATOM 1438 C CA . LEU A 1 174 ? 1.592 10.561 11.676 1.00 98.12 174 LEU A CA 1
ATOM 1439 C C . LEU A 1 174 ? 0.724 11.576 12.428 1.00 98.12 174 LEU A C 1
ATOM 1441 O O . LEU A 1 174 ? 0.843 11.718 13.643 1.00 98.12 174 LEU A O 1
ATOM 1445 N N . ALA A 1 175 ? -0.155 12.270 11.710 1.00 98.25 175 ALA A N 1
ATOM 1446 C CA . ALA A 1 175 ? -1.215 13.072 12.302 1.00 98.25 175 ALA A CA 1
ATOM 1447 C C . ALA A 1 175 ? -2.357 12.150 12.742 1.00 98.25 175 ALA A C 1
ATOM 1449 O O . ALA A 1 175 ? -2.822 11.313 11.965 1.00 98.25 175 ALA A O 1
ATOM 1450 N N . VAL A 1 176 ? -2.817 12.316 13.983 1.00 98.06 176 VAL A N 1
ATOM 1451 C CA . VAL A 1 176 ? -3.910 11.524 14.553 1.00 98.06 176 VAL A CA 1
ATOM 1452 C C . VAL A 1 176 ? -5.038 12.458 14.966 1.00 98.06 176 VAL A C 1
ATOM 1454 O O . VAL A 1 176 ? -4.818 13.419 15.696 1.00 98.06 176 VAL A O 1
ATOM 1457 N N . SER A 1 177 ? -6.252 12.192 14.494 1.00 98.00 177 SER A N 1
ATOM 1458 C CA . SER A 1 177 ? -7.450 12.954 14.861 1.00 98.00 177 SER A CA 1
ATOM 1459 C C . SER A 1 177 ? -8.542 12.012 15.340 1.00 98.00 177 SER A C 1
ATOM 1461 O O . SER A 1 177 ? -8.843 11.023 14.677 1.00 98.00 177 SER A O 1
ATOM 1463 N N . ARG A 1 178 ? -9.152 12.314 16.490 1.00 96.69 178 ARG A N 1
ATOM 1464 C CA . ARG A 1 178 ? -10.308 11.566 16.992 1.00 96.69 178 ARG A CA 1
ATOM 1465 C C . ARG A 1 178 ? -11.592 12.222 16.506 1.00 96.69 178 ARG A C 1
ATOM 1467 O O . ARG A 1 178 ? -11.813 13.399 16.769 1.00 96.69 178 ARG A O 1
ATOM 1474 N N . PHE A 1 179 ? -12.461 11.457 15.857 1.00 94.19 179 PHE A N 1
ATOM 1475 C CA . PHE A 1 179 ? -13.765 11.932 15.409 1.00 94.19 179 PHE A CA 1
ATOM 1476 C C . PHE A 1 179 ? -14.828 10.852 15.617 1.00 94.19 179 PHE A C 1
ATOM 1478 O O . PHE A 1 179 ? -14.725 9.756 15.071 1.00 94.19 179 PHE A O 1
ATOM 1485 N N . ARG A 1 180 ? -15.857 11.178 16.415 1.00 90.81 180 ARG A N 1
ATOM 1486 C CA . ARG A 1 180 ? -16.981 10.280 16.759 1.00 90.81 180 ARG A CA 1
ATOM 1487 C C . ARG A 1 180 ? -16.526 8.902 17.263 1.00 90.81 180 ARG A C 1
ATOM 1489 O O . ARG A 1 180 ? -16.986 7.870 16.781 1.00 90.81 180 ARG A O 1
ATOM 1496 N N . GLY A 1 181 ? -15.578 8.913 18.197 1.00 90.75 181 GLY A N 1
ATOM 1497 C CA . GLY A 1 181 ? -15.022 7.703 18.804 1.00 90.75 181 GLY A CA 1
ATOM 1498 C C . GLY A 1 181 ? -13.794 7.144 18.100 1.00 90.75 181 GLY A C 1
ATOM 1499 O O . GLY A 1 181 ? -12.875 6.719 18.791 1.00 90.75 181 GLY A O 1
ATOM 1500 N N . THR A 1 182 ? -13.731 7.228 16.772 1.00 95.12 182 THR A N 1
ATOM 1501 C CA . THR A 1 182 ? -12.677 6.613 15.953 1.00 95.12 182 THR A CA 1
ATOM 1502 C C . THR A 1 182 ? -11.459 7.526 15.776 1.00 95.12 182 THR A C 1
ATOM 1504 O O . THR A 1 182 ? -11.593 8.741 15.612 1.00 95.12 182 THR A O 1
ATOM 1507 N N . LEU A 1 183 ? -10.261 6.941 15.795 1.00 97.69 183 LEU A N 1
ATOM 1508 C CA . LEU A 1 183 ? -8.983 7.601 15.534 1.00 97.69 183 LEU A CA 1
ATOM 1509 C C . LEU A 1 183 ? -8.589 7.442 14.063 1.00 97.69 183 LEU A C 1
ATOM 1511 O O . LEU A 1 183 ? -8.440 6.334 13.557 1.00 97.69 183 LEU A O 1
ATOM 1515 N N . TYR A 1 184 ? -8.371 8.559 13.382 1.00 98.50 184 TYR A N 1
ATOM 1516 C CA . TYR A 1 184 ? -7.920 8.609 11.996 1.00 98.50 184 TYR A CA 1
ATOM 1517 C C . TYR A 1 184 ? -6.434 8.936 11.981 1.00 98.50 184 TYR A C 1
ATOM 1519 O O . TYR A 1 184 ? -6.032 9.972 12.512 1.00 98.50 184 TYR A O 1
ATOM 1527 N N . ILE A 1 185 ? -5.626 8.052 11.397 1.00 98.56 185 ILE A N 1
ATOM 1528 C CA . ILE A 1 185 ? -4.169 8.191 11.335 1.00 98.56 185 ILE A CA 1
ATOM 1529 C C . ILE A 1 185 ? -3.774 8.474 9.887 1.00 98.56 185 ILE A C 1
ATOM 1531 O O . ILE A 1 185 ? -3.910 7.599 9.031 1.00 98.56 185 ILE A O 1
ATOM 1535 N N . SER A 1 186 ? -3.253 9.671 9.626 1.00 98.50 186 SER A N 1
ATOM 1536 C CA . SER A 1 186 ? -2.772 10.103 8.310 1.00 98.50 186 SER A CA 1
ATOM 1537 C C . SER A 1 186 ? -1.299 10.470 8.378 1.00 98.50 186 SER A C 1
ATOM 1539 O O . SER A 1 186 ? -0.880 11.238 9.238 1.00 98.50 186 SER A O 1
ATOM 1541 N N . GLU A 1 187 ? -0.508 9.975 7.439 1.00 97.62 187 GLU A N 1
ATOM 1542 C CA . GLU A 1 187 ? 0.889 10.358 7.311 1.00 97.62 187 GLU A CA 1
ATOM 1543 C C . GLU A 1 1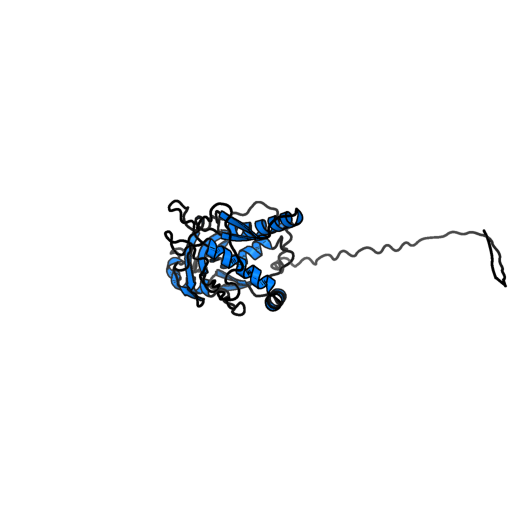87 ? 1.041 11.826 6.900 1.00 97.62 187 GLU A C 1
ATOM 1545 O O . GLU A 1 187 ? 0.253 12.366 6.118 1.00 97.62 187 GLU A O 1
ATOM 1550 N N . VAL A 1 188 ? 2.090 12.449 7.433 1.00 97.69 188 VAL A N 1
ATOM 1551 C CA . VAL A 1 188 ? 2.587 13.764 7.043 1.00 97.69 188 VAL A CA 1
ATOM 1552 C C . VAL A 1 188 ? 4.000 13.584 6.494 1.00 97.69 188 VAL A C 1
ATOM 1554 O O . VAL A 1 188 ? 4.848 12.958 7.130 1.00 97.69 188 VAL A O 1
ATOM 1557 N N . GLU A 1 189 ? 4.257 14.117 5.298 1.00 96.81 189 GLU A N 1
ATOM 1558 C CA . GLU A 1 189 ? 5.596 14.089 4.701 1.00 96.81 189 GLU A CA 1
ATOM 1559 C C . GLU A 1 189 ? 6.571 14.858 5.603 1.00 96.81 189 GLU A C 1
ATOM 1561 O O . GLU A 1 189 ? 6.326 16.011 5.958 1.00 96.81 189 GLU A O 1
ATOM 1566 N N . THR A 1 190 ? 7.666 14.209 6.001 1.00 97.56 190 THR A N 1
ATOM 1567 C CA . THR A 1 190 ? 8.729 14.867 6.766 1.00 97.56 190 THR A CA 1
ATOM 1568 C C . THR A 1 190 ? 9.559 15.753 5.847 1.00 97.56 190 THR A C 1
ATOM 1570 O O . THR A 1 190 ? 9.660 15.495 4.648 1.00 97.56 190 THR A O 1
ATOM 1573 N N . GLU A 1 191 ? 10.225 16.758 6.407 1.00 97.00 191 GLU A N 1
ATOM 1574 C CA . GLU A 1 191 ? 11.099 17.628 5.616 1.00 97.00 191 GLU A CA 1
ATOM 1575 C C . GLU A 1 191 ? 12.227 16.841 4.926 1.00 97.00 191 GLU A C 1
ATOM 1577 O O . GLU A 1 191 ? 12.498 17.032 3.744 1.00 97.00 191 GLU A O 1
ATOM 1582 N N . ALA A 1 192 ? 12.820 15.866 5.622 1.00 96.25 192 ALA A N 1
ATOM 1583 C CA . ALA A 1 192 ? 13.825 14.980 5.036 1.00 96.25 192 ALA A CA 1
ATOM 1584 C C . ALA A 1 192 ? 13.263 14.144 3.869 1.00 96.25 192 ALA A C 1
ATOM 1586 O O . ALA A 1 192 ? 13.925 13.997 2.840 1.00 96.25 192 ALA A O 1
ATOM 1587 N N . ALA A 1 193 ? 12.034 13.625 3.995 1.00 95.19 193 ALA A N 1
ATOM 1588 C CA . ALA A 1 193 ? 11.370 12.880 2.926 1.00 95.19 193 ALA A CA 1
ATOM 1589 C C . ALA A 1 193 ? 11.030 13.778 1.724 1.00 95.19 193 ALA A C 1
ATOM 1591 O O . ALA A 1 193 ? 11.243 13.370 0.581 1.00 95.19 193 ALA A O 1
ATOM 1592 N N . ARG A 1 194 ? 10.582 15.017 1.972 1.00 95.44 194 ARG A N 1
ATOM 1593 C CA . ARG A 1 194 ? 10.318 16.029 0.940 1.00 95.44 194 ARG A CA 1
ATOM 1594 C C . ARG A 1 194 ? 11.583 16.345 0.141 1.00 95.44 194 ARG A C 1
ATOM 1596 O O . ARG A 1 194 ? 11.579 16.223 -1.082 1.00 95.44 194 ARG A O 1
ATOM 1603 N N . VAL A 1 195 ? 12.682 16.659 0.831 1.00 95.62 195 VAL A N 1
ATOM 1604 C CA . VAL A 1 195 ? 13.990 16.931 0.212 1.00 95.62 195 VAL A CA 1
ATOM 1605 C C . VAL A 1 195 ? 14.490 15.719 -0.578 1.00 95.62 195 VAL A C 1
ATOM 1607 O O . VAL A 1 195 ? 14.989 15.876 -1.691 1.00 95.62 195 VAL A O 1
ATOM 1610 N N . SER A 1 196 ? 14.333 14.501 -0.048 1.00 93.31 196 SER A N 1
ATOM 1611 C CA . SER A 1 196 ? 14.703 13.268 -0.756 1.00 93.31 196 SER A CA 1
ATOM 1612 C C . SER A 1 196 ? 13.881 13.050 -2.033 1.00 93.31 196 SER A C 1
ATOM 1614 O O . SER A 1 196 ? 14.429 12.645 -3.060 1.00 93.31 196 SER A O 1
ATOM 1616 N N . ARG A 1 197 ? 12.575 13.346 -1.997 1.00 93.62 197 ARG A N 1
ATOM 1617 C CA . ARG A 1 197 ? 11.680 13.264 -3.160 1.00 93.62 197 ARG A CA 1
ATOM 1618 C C . ARG A 1 197 ? 12.053 14.276 -4.240 1.00 93.62 197 ARG A C 1
ATOM 1620 O O . ARG A 1 197 ? 12.088 13.905 -5.408 1.00 93.62 197 ARG A O 1
ATOM 1627 N N . GLU A 1 198 ? 12.316 15.524 -3.866 1.00 93.50 198 GLU A N 1
ATOM 1628 C CA . GLU A 1 198 ? 12.636 16.604 -4.810 1.00 93.50 198 GLU A CA 1
ATOM 1629 C C . GLU A 1 198 ? 14.016 16.440 -5.453 1.00 93.50 198 GLU A C 1
ATOM 1631 O O . GLU A 1 198 ? 14.193 16.772 -6.619 1.00 93.50 198 GLU A O 1
ATOM 1636 N N . ASN A 1 199 ? 14.972 15.857 -4.728 1.00 94.25 199 ASN A N 1
ATOM 1637 C CA . ASN A 1 199 ? 16.319 15.578 -5.235 1.00 94.25 199 ASN A CA 1
ATOM 1638 C C . ASN A 1 199 ? 16.467 14.156 -5.801 1.00 94.25 199 ASN A C 1
ATOM 1640 O O . ASN A 1 199 ? 17.575 13.613 -5.873 1.00 94.25 199 ASN A O 1
ATOM 1644 N N . ARG A 1 200 ? 15.358 13.505 -6.169 1.00 91.50 200 ARG A N 1
ATOM 1645 C CA . ARG A 1 200 ? 15.386 12.140 -6.695 1.00 91.50 200 ARG A CA 1
ATOM 1646 C C . ARG A 1 200 ? 16.119 12.116 -8.038 1.00 91.50 200 ARG A C 1
ATOM 1648 O O . ARG A 1 200 ? 15.792 12.849 -8.962 1.00 91.50 200 ARG A O 1
ATOM 1655 N N . THR A 1 201 ? 17.118 11.244 -8.152 1.00 93.19 201 THR A N 1
ATOM 1656 C CA . THR A 1 201 ? 17.890 11.099 -9.394 1.00 93.19 201 THR A CA 1
ATOM 1657 C C . THR A 1 201 ? 17.062 10.415 -10.482 1.00 93.19 201 THR A C 1
ATOM 1659 O O . THR A 1 201 ? 16.236 9.553 -10.181 1.00 93.19 201 THR A O 1
ATOM 1662 N N . GLY A 1 202 ? 17.353 10.695 -11.758 1.00 93.12 202 GLY A N 1
ATOM 1663 C CA . GLY A 1 202 ? 16.674 10.025 -12.878 1.00 93.12 202 GLY A CA 1
ATOM 1664 C C . GLY A 1 202 ? 16.804 8.494 -12.848 1.00 93.12 202 GLY A C 1
ATOM 1665 O O . GLY A 1 202 ? 15.877 7.786 -13.225 1.00 93.12 202 GLY A O 1
ATOM 1666 N N . ARG A 1 203 ? 17.910 7.961 -12.304 1.00 91.38 203 ARG A N 1
ATOM 1667 C CA . ARG A 1 203 ? 18.074 6.514 -12.079 1.00 91.38 203 ARG A CA 1
ATOM 1668 C C . ARG A 1 203 ? 17.102 5.978 -11.026 1.00 91.38 203 ARG A C 1
ATOM 1670 O O . ARG A 1 203 ? 16.595 4.874 -11.175 1.00 91.38 203 ARG A O 1
ATOM 1677 N N . HIS A 1 204 ? 16.860 6.723 -9.947 1.00 89.62 204 HIS A N 1
ATOM 1678 C CA . HIS A 1 204 ? 15.874 6.325 -8.939 1.00 89.62 204 HIS A CA 1
ATOM 1679 C C . HIS A 1 204 ? 14.456 6.338 -9.511 1.00 89.62 204 HIS A C 1
ATOM 1681 O O . HIS A 1 204 ? 13.676 5.445 -9.199 1.00 89.62 204 HIS A O 1
ATOM 1687 N N . GLU A 1 205 ? 14.130 7.305 -10.366 1.00 92.19 205 GLU A N 1
ATOM 1688 C CA . GLU A 1 205 ? 12.834 7.341 -11.052 1.00 92.19 205 GLU A CA 1
ATOM 1689 C C . GLU A 1 205 ? 12.647 6.164 -12.011 1.00 92.19 205 GLU A C 1
ATOM 1691 O O . GLU A 1 205 ? 11.593 5.527 -12.002 1.00 92.19 205 GLU A O 1
ATOM 1696 N N . GLU A 1 206 ? 13.695 5.809 -12.755 1.00 94.62 206 GLU A N 1
ATOM 1697 C CA . GLU A 1 206 ? 13.703 4.628 -13.621 1.00 94.62 206 GLU A CA 1
ATOM 1698 C C . GLU A 1 206 ? 13.501 3.338 -12.802 1.00 94.62 206 GLU A C 1
ATOM 1700 O O . GLU A 1 206 ? 12.688 2.490 -13.160 1.00 94.62 206 GLU A O 1
ATOM 1705 N N . MET A 1 207 ? 14.146 3.211 -11.637 1.00 91.31 207 MET A N 1
ATOM 1706 C CA . MET A 1 207 ? 13.940 2.061 -10.742 1.00 91.31 207 MET A CA 1
ATOM 1707 C C . MET A 1 207 ? 12.530 1.997 -10.136 1.00 91.31 207 MET A C 1
ATOM 1709 O O . MET A 1 207 ? 12.043 0.906 -9.848 1.00 91.31 207 MET A O 1
ATOM 1713 N N . MET A 1 208 ? 11.856 3.132 -9.933 1.00 92.56 208 MET A N 1
ATOM 1714 C CA . MET A 1 208 ? 10.448 3.128 -9.518 1.00 92.56 208 MET A CA 1
ATOM 1715 C C . MET A 1 208 ? 9.549 2.615 -10.644 1.00 92.56 208 MET A C 1
ATOM 1717 O O . MET A 1 208 ? 8.666 1.798 -10.393 1.00 92.56 208 MET A O 1
ATOM 1721 N N . TYR A 1 209 ? 9.808 3.049 -11.882 1.00 96.62 209 TYR A N 1
ATOM 1722 C CA . TYR A 1 209 ? 9.099 2.570 -13.067 1.00 96.62 209 TYR A CA 1
ATOM 1723 C C . TYR A 1 209 ? 9.214 1.052 -13.235 1.00 96.62 209 TYR A C 1
ATOM 1725 O O . TYR A 1 209 ? 8.219 0.388 -13.511 1.00 96.62 209 TYR A O 1
ATOM 1733 N N . TRP A 1 210 ? 10.402 0.490 -12.997 1.00 96.06 210 TRP A N 1
ATOM 1734 C CA . TRP A 1 210 ? 10.666 -0.950 -13.082 1.00 96.06 210 TRP A CA 1
ATOM 1735 C C . TRP A 1 210 ? 9.697 -1.804 -12.257 1.00 96.06 210 TRP A C 1
ATOM 1737 O O . TRP A 1 210 ? 9.331 -2.891 -12.697 1.00 96.06 210 TRP A O 1
ATOM 1747 N N . GLY A 1 211 ? 9.262 -1.320 -11.089 1.00 94.19 211 GLY A N 1
ATOM 1748 C CA . GLY A 1 211 ? 8.243 -1.993 -10.278 1.00 94.19 211 GLY A CA 1
ATOM 1749 C C . GLY A 1 211 ? 6.911 -2.114 -11.019 1.00 94.19 211 GLY A C 1
ATOM 1750 O O . GLY A 1 211 ? 6.445 -3.221 -11.270 1.00 94.19 211 GLY A O 1
ATOM 1751 N N . TYR A 1 212 ? 6.360 -0.985 -11.465 1.00 96.69 212 TYR A N 1
ATOM 1752 C CA . TYR A 1 212 ? 5.087 -0.957 -12.191 1.00 96.69 212 TYR A CA 1
ATOM 1753 C C . TYR A 1 212 ? 5.162 -1.665 -13.548 1.00 96.69 212 TYR A C 1
ATOM 1755 O O . TYR A 1 212 ? 4.225 -2.350 -13.955 1.00 96.69 212 TYR A O 1
ATOM 1763 N N . LYS A 1 213 ? 6.297 -1.559 -14.247 1.00 97.50 213 LYS A N 1
ATOM 1764 C CA . LYS A 1 213 ? 6.517 -2.277 -15.505 1.00 97.50 213 LYS A CA 1
ATOM 1765 C C . LYS A 1 213 ? 6.558 -3.790 -15.292 1.00 97.50 213 LYS A C 1
ATOM 1767 O O . LYS A 1 213 ? 6.067 -4.544 -16.125 1.00 97.50 213 LYS A O 1
ATOM 1772 N N . PHE A 1 214 ? 7.113 -4.250 -14.171 1.00 95.94 214 PHE A N 1
ATOM 1773 C CA . PHE A 1 214 ? 7.082 -5.665 -13.811 1.00 95.94 214 PHE A CA 1
ATOM 1774 C C . PHE A 1 214 ? 5.663 -6.162 -13.545 1.00 95.94 214 PHE A C 1
ATOM 1776 O O . PHE A 1 214 ? 5.316 -7.247 -14.003 1.00 95.94 214 PHE A O 1
ATOM 1783 N N . GLU A 1 215 ? 4.834 -5.366 -12.868 1.00 96.56 215 GLU A N 1
ATOM 1784 C CA . GLU A 1 215 ? 3.415 -5.686 -12.708 1.00 96.56 215 GLU A CA 1
ATOM 1785 C C . GLU A 1 215 ? 2.713 -5.794 -14.064 1.00 96.56 215 GLU A C 1
ATOM 1787 O O . GLU A 1 215 ? 1.992 -6.756 -14.294 1.00 96.56 215 GLU A O 1
ATOM 1792 N N . GLN A 1 216 ? 2.977 -4.875 -14.998 1.00 96.75 216 GLN A N 1
ATOM 1793 C CA . GLN A 1 216 ? 2.409 -4.936 -16.350 1.00 96.75 216 GLN A CA 1
ATOM 1794 C C . GLN A 1 216 ? 2.759 -6.241 -17.084 1.00 96.75 216 GLN A C 1
ATOM 1796 O O . GLN A 1 216 ? 1.930 -6.766 -17.814 1.00 96.75 216 GLN A O 1
ATOM 1801 N N . TYR A 1 217 ? 3.955 -6.799 -16.881 1.00 96.62 217 TYR A N 1
ATOM 1802 C CA . TYR A 1 217 ? 4.335 -8.084 -17.483 1.00 96.62 217 TYR A CA 1
ATOM 1803 C C . TYR A 1 217 ? 3.683 -9.309 -16.827 1.00 96.62 217 TYR A C 1
ATOM 1805 O O . TYR A 1 217 ? 3.715 -10.395 -17.406 1.00 96.62 217 TYR A O 1
ATOM 1813 N N . LEU A 1 218 ? 3.144 -9.165 -15.616 1.00 96.12 218 LEU A N 1
ATOM 1814 C CA . LEU A 1 218 ? 2.621 -10.267 -14.803 1.00 96.12 218 LEU A CA 1
ATOM 1815 C C . LEU A 1 218 ? 1.115 -10.208 -14.572 1.00 96.12 218 LEU A C 1
ATOM 1817 O O . LEU A 1 218 ? 0.562 -11.125 -13.968 1.00 96.12 218 LEU A O 1
ATOM 1821 N N . CYS A 1 219 ? 0.461 -9.146 -15.023 1.00 96.75 219 CYS A N 1
ATOM 1822 C CA . CYS A 1 219 ? -0.936 -8.884 -14.739 1.00 96.75 219 CYS A CA 1
ATOM 1823 C C . CYS A 1 219 ? -1.733 -8.777 -16.038 1.00 96.75 219 CYS A C 1
ATOM 1825 O O . CYS A 1 219 ? -1.359 -8.030 -16.938 1.00 96.75 219 CYS A O 1
ATOM 1827 N N . ALA A 1 220 ? -2.846 -9.499 -16.107 1.00 96.88 220 ALA A N 1
ATOM 1828 C CA . ALA A 1 220 ? -3.847 -9.367 -17.157 1.00 96.88 220 ALA A CA 1
ATOM 1829 C C . ALA A 1 220 ? -5.093 -8.653 -16.612 1.00 96.88 220 ALA A C 1
ATOM 1831 O O . ALA A 1 220 ? -5.400 -8.768 -15.423 1.00 96.88 220 ALA A O 1
ATOM 1832 N N . ASP A 1 221 ? -5.814 -7.932 -17.469 1.00 94.88 221 ASP A N 1
ATOM 1833 C CA . ASP A 1 221 ? -7.019 -7.192 -17.064 1.00 94.88 221 ASP A CA 1
ATOM 1834 C C . ASP A 1 221 ? -8.184 -8.130 -16.704 1.00 94.88 221 ASP A C 1
ATOM 1836 O O . ASP A 1 221 ? -8.992 -7.819 -15.834 1.00 94.88 221 ASP A O 1
ATOM 1840 N N . ASP A 1 222 ? -8.213 -9.328 -17.296 1.00 93.38 222 ASP A N 1
ATOM 1841 C CA . ASP A 1 222 ? -9.257 -10.332 -17.112 1.00 93.38 222 ASP A CA 1
ATOM 1842 C C . ASP A 1 222 ? -8.653 -11.728 -16.924 1.00 93.38 222 ASP A C 1
ATOM 1844 O O . ASP A 1 222 ? -7.540 -12.023 -17.354 1.00 93.38 222 ASP A O 1
ATOM 1848 N N . VAL A 1 223 ? -9.434 -12.646 -16.349 1.00 91.38 223 VAL A N 1
ATOM 1849 C CA . VAL A 1 223 ? -9.025 -14.047 -16.110 1.00 91.38 223 VAL A CA 1
ATOM 1850 C C . VAL A 1 223 ? -8.614 -14.776 -17.400 1.00 91.38 223 VAL A C 1
ATOM 1852 O O . VAL A 1 223 ? -7.805 -15.706 -17.358 1.00 91.38 223 VAL A O 1
ATOM 1855 N N . SER A 1 224 ? -9.184 -14.372 -18.538 1.00 90.00 224 SER A N 1
ATOM 1856 C CA . SER A 1 224 ? -8.963 -14.997 -19.849 1.00 90.00 224 SER A CA 1
ATOM 1857 C C . SER A 1 224 ? -7.944 -14.270 -20.728 1.00 90.00 224 SER A C 1
ATOM 1859 O O . SER A 1 224 ? -7.546 -14.818 -21.757 1.00 90.00 224 SER A O 1
ATOM 1861 N N . SER A 1 225 ? -7.518 -13.063 -20.346 1.00 92.44 225 SER A N 1
ATOM 1862 C CA . SER A 1 225 ? -6.575 -12.273 -21.132 1.00 92.44 225 SER A CA 1
ATOM 1863 C C . SER A 1 225 ? -5.124 -12.563 -20.743 1.00 92.44 225 SER A C 1
ATOM 1865 O O . SER A 1 225 ? -4.822 -13.292 -19.793 1.00 92.44 225 SER A O 1
ATOM 1867 N N . VAL A 1 226 ? -4.203 -12.034 -21.545 1.00 93.50 226 VAL A N 1
ATOM 1868 C CA . VAL A 1 226 ? -2.758 -12.113 -21.315 1.00 93.50 226 VAL A CA 1
ATOM 1869 C C . VAL A 1 226 ? -2.207 -10.715 -21.027 1.00 93.50 226 VAL A C 1
ATOM 1871 O O . VAL A 1 226 ? -2.817 -9.738 -21.464 1.00 93.50 226 VAL A O 1
ATOM 1874 N N . PRO A 1 227 ? -1.073 -10.593 -20.316 1.00 95.19 227 PRO A N 1
ATOM 1875 C CA . PRO A 1 227 ? -0.493 -9.292 -20.009 1.00 95.19 227 PRO A CA 1
ATOM 1876 C C . PRO A 1 227 ? -0.081 -8.534 -21.279 1.00 95.19 227 PRO A C 1
ATOM 1878 O O . PRO A 1 227 ? 0.635 -9.079 -22.124 1.00 95.19 227 PRO A O 1
ATOM 1881 N N . ASP A 1 228 ? -0.488 -7.267 -21.399 1.00 94.00 228 ASP A N 1
ATOM 1882 C CA . ASP A 1 228 ? -0.029 -6.368 -22.464 1.00 94.00 228 ASP A CA 1
ATOM 1883 C C . ASP A 1 228 ? 1.224 -5.603 -22.019 1.00 94.00 228 ASP A C 1
ATOM 1885 O O . ASP A 1 228 ? 1.162 -4.520 -21.430 1.00 94.00 228 ASP A O 1
ATOM 1889 N N . GLY A 1 229 ? 2.393 -6.162 -22.339 1.00 92.38 229 GLY A N 1
ATOM 1890 C CA . GLY A 1 229 ? 3.681 -5.521 -22.077 1.00 92.38 229 GLY A CA 1
ATOM 1891 C C . GLY A 1 229 ? 3.959 -4.272 -22.927 1.00 92.38 229 GLY A C 1
ATOM 1892 O O . GLY A 1 229 ? 4.912 -3.558 -22.626 1.00 92.38 229 GLY A O 1
ATOM 1893 N N . GLY A 1 230 ? 3.177 -3.996 -23.978 1.00 94.62 230 GLY A N 1
ATOM 1894 C CA . GLY A 1 230 ? 3.356 -2.843 -24.870 1.00 94.62 230 GLY A CA 1
ATOM 1895 C C . GLY A 1 230 ? 2.537 -1.606 -24.484 1.00 94.62 230 GLY A C 1
ATOM 1896 O O . GLY A 1 230 ? 2.766 -0.531 -25.046 1.00 94.62 230 GLY A O 1
ATOM 1897 N N . GLY A 1 231 ? 1.603 -1.740 -23.542 1.00 95.12 231 GLY A N 1
ATOM 1898 C CA . GLY A 1 231 ? 0.723 -0.660 -23.099 1.00 95.12 231 GLY A CA 1
ATOM 1899 C C . GLY A 1 231 ? 1.414 0.434 -22.275 1.00 95.12 231 GLY A C 1
ATOM 1900 O O . GLY A 1 231 ? 2.600 0.357 -21.938 1.00 95.12 231 GLY A O 1
ATOM 1901 N N . VAL A 1 232 ? 0.640 1.455 -21.903 1.00 97.69 232 VAL A N 1
ATOM 1902 C CA . VAL A 1 232 ? 1.091 2.564 -21.045 1.00 97.69 232 VAL A CA 1
ATOM 1903 C C . VAL A 1 232 ? 1.119 2.139 -19.580 1.00 97.69 232 VAL A C 1
ATOM 1905 O O . VAL A 1 232 ? 0.146 1.602 -19.064 1.00 97.69 232 VAL A O 1
ATOM 1908 N N . VAL A 1 233 ? 2.209 2.454 -18.882 1.00 98.25 233 VAL A N 1
ATOM 1909 C CA . VAL A 1 233 ? 2.284 2.332 -17.422 1.00 98.25 233 VAL A CA 1
ATOM 1910 C C . VAL A 1 233 ? 1.774 3.632 -16.806 1.00 98.25 233 VAL A C 1
ATOM 1912 O O . VAL A 1 233 ? 2.419 4.674 -16.947 1.00 98.25 233 VAL A O 1
ATOM 1915 N N . ASN A 1 234 ? 0.631 3.584 -16.121 1.00 98.31 234 ASN A N 1
ATOM 1916 C CA . ASN A 1 234 ? 0.018 4.750 -15.487 1.00 98.31 234 ASN A CA 1
ATOM 1917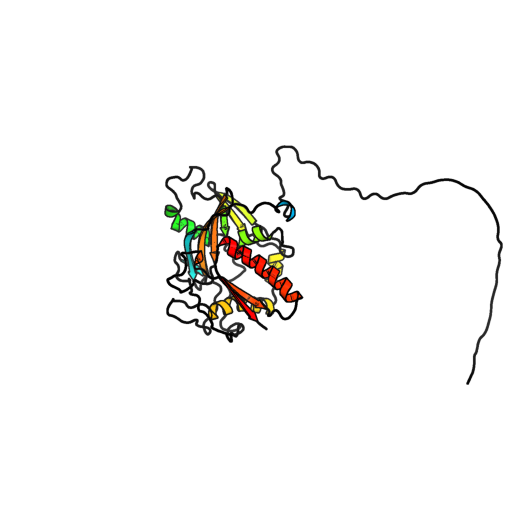 C C . ASN A 1 234 ? -0.141 4.553 -13.973 1.00 98.31 234 ASN A C 1
ATOM 1919 O O . ASN A 1 234 ? -0.996 3.797 -13.528 1.00 98.31 234 ASN A O 1
ATOM 1923 N N . THR A 1 235 ? 0.635 5.281 -13.167 1.00 97.88 235 THR A N 1
ATOM 1924 C CA . THR A 1 235 ? 0.635 5.116 -11.698 1.00 97.88 235 THR A CA 1
ATOM 1925 C C . THR A 1 235 ? -0.476 5.891 -10.988 1.00 97.88 235 THR A C 1
ATOM 1927 O O . THR A 1 235 ? -0.529 5.932 -9.758 1.00 97.88 235 THR A O 1
ATOM 1930 N N . ASN A 1 236 ? -1.380 6.520 -11.748 1.00 98.38 236 ASN A N 1
ATOM 1931 C CA . ASN A 1 236 ? -2.652 6.995 -11.208 1.00 98.38 236 ASN A CA 1
ATOM 1932 C C . ASN A 1 236 ? -3.632 5.842 -10.982 1.00 98.38 236 ASN A C 1
ATOM 1934 O O . ASN A 1 236 ? -4.477 5.939 -10.092 1.00 98.38 236 ASN A O 1
ATOM 1938 N N . GLU A 1 237 ? -3.508 4.763 -11.752 1.00 98.44 237 GLU A N 1
ATOM 1939 C CA . GLU A 1 237 ? -4.395 3.614 -11.650 1.00 98.44 237 GLU A CA 1
ATOM 1940 C C . GLU A 1 237 ? -4.068 2.796 -10.408 1.00 98.44 237 GLU A C 1
ATOM 1942 O O . GLU A 1 237 ? -2.902 2.557 -10.113 1.00 98.44 237 GLU A O 1
ATOM 1947 N N . ALA A 1 238 ? -5.094 2.385 -9.667 1.00 98.31 238 ALA A N 1
ATOM 1948 C CA . ALA A 1 238 ? -4.916 1.519 -8.509 1.00 98.31 238 ALA A CA 1
ATOM 1949 C C . ALA A 1 238 ? -6.191 0.734 -8.217 1.00 98.31 238 ALA A C 1
ATOM 1951 O O . ALA A 1 238 ? -7.301 1.232 -8.418 1.00 98.31 238 ALA A O 1
ATOM 1952 N N . PHE A 1 239 ? -6.025 -0.463 -7.669 1.00 98.62 239 PHE A N 1
ATOM 1953 C CA . PHE A 1 239 ? -7.090 -1.208 -7.014 1.00 98.62 239 PHE A CA 1
ATOM 1954 C C . PHE A 1 239 ? -6.744 -1.369 -5.538 1.00 98.62 239 PHE A C 1
ATOM 1956 O O . PHE A 1 239 ? -5.644 -1.792 -5.182 1.00 98.62 239 PHE A O 1
ATOM 1963 N N . CYS A 1 240 ? -7.688 -1.014 -4.675 1.00 98.50 240 CYS A N 1
ATOM 1964 C CA . CYS A 1 240 ? -7.511 -1.014 -3.236 1.00 98.50 240 CYS A CA 1
ATOM 1965 C C . CYS A 1 240 ? -8.559 -1.906 -2.582 1.00 98.50 240 CYS A C 1
ATOM 1967 O O . CYS A 1 240 ? -9.760 -1.745 -2.799 1.00 98.50 240 CYS A O 1
ATOM 1969 N N . THR A 1 241 ? -8.101 -2.793 -1.704 1.00 98.00 241 THR A N 1
ATOM 1970 C CA . THR A 1 241 ? -8.979 -3.526 -0.786 1.00 98.00 241 THR A CA 1
ATOM 1971 C C . THR A 1 241 ? -9.140 -2.742 0.516 1.00 98.00 241 THR A C 1
ATOM 1973 O O . THR A 1 241 ? -8.233 -2.014 0.941 1.00 98.00 241 THR A O 1
ATOM 1976 N N . VAL A 1 242 ? -10.308 -2.852 1.143 1.00 97.94 242 VAL A N 1
ATOM 1977 C CA . VAL A 1 242 ? -10.617 -2.310 2.467 1.00 97.94 242 VAL A CA 1
ATOM 1978 C C . VAL A 1 242 ? -10.860 -3.472 3.409 1.00 97.94 242 VAL A C 1
ATOM 1980 O O . VAL A 1 242 ? -11.719 -4.322 3.183 1.00 97.94 242 VAL A O 1
ATOM 1983 N N . VAL A 1 243 ? -10.079 -3.505 4.480 1.00 96.06 243 VAL A N 1
ATOM 1984 C CA . VAL A 1 243 ? -9.953 -4.662 5.354 1.00 96.06 243 VAL A CA 1
ATOM 1985 C C . VAL A 1 243 ? -10.194 -4.255 6.795 1.00 96.06 243 VAL A C 1
ATOM 1987 O O . VAL A 1 243 ? -9.699 -3.227 7.265 1.00 96.06 243 VAL A O 1
ATOM 1990 N N . GLN A 1 244 ? -10.932 -5.101 7.506 1.00 95.31 244 GLN A N 1
ATOM 1991 C CA . GLN A 1 244 ? -11.135 -5.000 8.940 1.00 95.31 244 GLN A CA 1
ATOM 1992 C C . GLN A 1 244 ? -10.400 -6.131 9.661 1.00 95.31 244 GLN A C 1
ATOM 1994 O O . GLN A 1 244 ? -10.417 -7.286 9.241 1.00 95.31 244 GLN A O 1
ATOM 1999 N N . THR A 1 245 ? -9.751 -5.805 10.773 1.00 95.12 245 THR A N 1
ATOM 2000 C CA . THR A 1 245 ? -9.099 -6.786 11.649 1.00 95.12 245 THR A CA 1
ATOM 2001 C C . THR A 1 245 ? -9.073 -6.281 13.092 1.00 95.12 245 THR A C 1
ATOM 2003 O O . THR A 1 245 ? -9.608 -5.216 13.411 1.00 95.12 245 THR A O 1
ATOM 2006 N N . ARG A 1 246 ? -8.449 -7.046 13.986 1.00 94.75 246 ARG A N 1
ATOM 2007 C CA . ARG A 1 246 ? -8.204 -6.668 15.370 1.00 94.75 246 ARG A CA 1
ATOM 2008 C C . ARG A 1 246 ? -6.784 -7.037 15.790 1.00 94.75 246 ARG A C 1
ATOM 2010 O O . ARG A 1 246 ? -6.394 -8.196 15.668 1.00 94.75 246 ARG A O 1
ATOM 2017 N N . LEU A 1 247 ? -6.054 -6.055 16.314 1.00 94.62 247 LEU A N 1
ATOM 2018 C CA . LEU A 1 247 ? -4.758 -6.226 16.967 1.00 94.62 247 LEU A CA 1
ATOM 2019 C C . LEU A 1 247 ? -4.945 -6.041 18.476 1.00 94.62 247 LEU A C 1
ATOM 2021 O O . LEU A 1 247 ? -5.247 -4.940 18.930 1.00 94.62 247 LEU A O 1
ATOM 2025 N N . SER A 1 248 ? -4.787 -7.117 19.242 1.00 93.81 248 SER A N 1
ATOM 2026 C CA . SER A 1 248 ? -5.146 -7.186 20.661 1.00 93.81 248 SER A CA 1
ATOM 2027 C C . SER A 1 248 ? -6.581 -6.693 20.878 1.00 93.81 248 SER A C 1
ATOM 2029 O O . SER A 1 248 ? -7.516 -7.319 20.376 1.00 93.81 248 SER A O 1
ATOM 2031 N N . ASP A 1 249 ? -6.782 -5.564 21.552 1.00 94.06 249 ASP A N 1
ATOM 2032 C CA . ASP A 1 249 ? -8.112 -5.005 21.817 1.00 94.06 249 ASP A CA 1
ATOM 2033 C C . ASP A 1 249 ? -8.507 -3.894 20.836 1.00 94.06 249 ASP A C 1
ATOM 2035 O O . ASP A 1 249 ? -9.596 -3.341 20.936 1.00 94.06 249 ASP A O 1
ATOM 2039 N N . HIS A 1 250 ? -7.659 -3.602 19.846 1.00 95.25 250 HIS A N 1
ATOM 2040 C CA . HIS A 1 250 ? -7.855 -2.514 18.894 1.00 95.25 250 HIS A CA 1
ATOM 2041 C C . HIS A 1 250 ? -8.420 -3.019 17.568 1.00 95.25 250 HIS A C 1
ATOM 2043 O O . HIS A 1 250 ? -7.760 -3.759 16.832 1.00 95.25 250 HIS A O 1
ATOM 2049 N N . LYS A 1 251 ? -9.639 -2.597 17.237 1.00 95.25 251 LYS A N 1
ATOM 2050 C CA . LYS A 1 251 ? -10.285 -2.848 15.947 1.00 95.25 251 LYS A CA 1
ATOM 2051 C C . LYS A 1 251 ? -9.760 -1.863 14.910 1.00 95.25 251 LYS A C 1
ATOM 2053 O O . LYS A 1 251 ? -9.850 -0.649 15.086 1.00 95.25 251 LYS A O 1
ATOM 2058 N N . LEU A 1 252 ? -9.239 -2.395 13.815 1.00 96.62 252 LEU A N 1
ATOM 2059 C CA . LEU A 1 252 ? -8.625 -1.623 12.742 1.00 96.62 252 LEU A CA 1
ATOM 2060 C C . LEU A 1 252 ? -9.477 -1.749 11.482 1.00 96.62 252 LEU A C 1
ATOM 2062 O O . LEU A 1 252 ? -9.864 -2.860 11.119 1.00 96.62 252 LEU A O 1
ATOM 2066 N N . LEU A 1 253 ? -9.699 -0.632 10.798 1.00 97.25 253 LEU A N 1
ATOM 2067 C CA . LEU A 1 253 ? -10.153 -0.580 9.414 1.00 97.25 253 LEU A CA 1
ATOM 2068 C C . LEU A 1 253 ? -9.064 0.119 8.605 1.00 97.25 253 LEU A C 1
ATOM 2070 O O . LEU A 1 253 ? -8.691 1.253 8.898 1.00 97.25 253 LEU A O 1
ATOM 2074 N N . PHE A 1 254 ? -8.528 -0.537 7.590 1.00 97.75 254 PHE A N 1
ATOM 2075 C CA . PHE A 1 254 ? -7.539 0.096 6.730 1.00 97.75 254 PHE A CA 1
ATOM 2076 C C . PHE A 1 254 ? -7.699 -0.337 5.290 1.00 97.75 254 PHE A C 1
ATOM 2078 O O . PHE A 1 254 ? -8.218 -1.407 4.986 1.00 97.75 254 PHE A O 1
ATOM 2085 N N . SER A 1 255 ? -7.219 0.518 4.397 1.00 98.00 255 SER A N 1
ATOM 2086 C CA . SER A 1 255 ? -7.157 0.220 2.977 1.00 98.00 255 SER A CA 1
ATOM 2087 C C . SER A 1 255 ? -5.719 0.133 2.500 1.00 98.00 255 SER A C 1
ATOM 2089 O O . SER A 1 255 ? -4.785 0.585 3.171 1.00 98.00 255 SER A O 1
ATOM 2091 N N . GLY A 1 256 ? -5.533 -0.446 1.328 1.00 96.12 256 GLY A N 1
ATOM 2092 C CA . GLY A 1 256 ? -4.257 -0.460 0.652 1.00 96.12 256 GLY A CA 1
ATOM 2093 C C . GLY A 1 256 ? -4.342 -1.169 -0.679 1.00 96.12 256 GLY A C 1
ATOM 2094 O O . GLY A 1 256 ? -5.211 -2.004 -0.929 1.00 96.12 256 GLY A O 1
ATOM 2095 N N . GLU A 1 257 ? -3.416 -0.749 -1.521 1.00 96.62 257 GLU A N 1
ATOM 2096 C CA . GLU A 1 257 ? -3.282 -1.199 -2.890 1.00 96.62 257 GLU A CA 1
ATOM 2097 C C . GLU A 1 257 ? -2.905 -2.678 -2.958 1.00 96.62 257 GLU A C 1
ATOM 2099 O O . GLU A 1 257 ? -2.111 -3.166 -2.140 1.00 96.62 257 GLU A O 1
ATOM 2104 N N . VAL A 1 258 ? -3.507 -3.357 -3.928 1.00 96.56 258 VAL A N 1
ATOM 2105 C CA . VAL A 1 258 ? -3.278 -4.756 -4.266 1.00 96.56 258 VAL A CA 1
ATOM 2106 C C . VAL A 1 258 ? -2.849 -4.826 -5.725 1.00 96.56 258 VAL A C 1
ATOM 2108 O O . VAL A 1 258 ? -3.567 -4.349 -6.603 1.00 96.56 258 VAL A O 1
ATOM 2111 N N . ASP A 1 259 ? -1.717 -5.478 -5.979 1.00 96.25 259 ASP A N 1
ATOM 2112 C CA . ASP A 1 259 ? -1.127 -5.517 -7.318 1.00 96.25 259 ASP A CA 1
ATOM 2113 C C . ASP A 1 259 ? -1.969 -6.382 -8.277 1.00 96.25 259 ASP A C 1
ATOM 2115 O O . ASP A 1 259 ? -2.239 -5.972 -9.413 1.00 96.25 259 ASP A O 1
ATOM 2119 N N . CYS A 1 260 ? -2.399 -7.570 -7.818 1.00 96.38 260 CYS A N 1
ATOM 2120 C CA . CYS A 1 260 ? -3.277 -8.483 -8.560 1.00 96.38 260 CYS A CA 1
ATOM 2121 C C . CYS A 1 260 ? -3.908 -9.593 -7.690 1.00 96.38 260 CYS A C 1
ATOM 2123 O O . CYS A 1 260 ? -3.619 -9.740 -6.499 1.00 96.38 260 CYS A O 1
ATOM 2125 N N . ARG A 1 261 ? -4.778 -10.402 -8.304 1.00 95.62 261 ARG A N 1
ATOM 2126 C CA . ARG A 1 261 ? -5.438 -11.583 -7.724 1.00 95.62 261 ARG A CA 1
ATOM 2127 C C . ARG A 1 261 ? -5.020 -12.877 -8.428 1.00 95.62 261 ARG A C 1
ATOM 2129 O O . ARG A 1 261 ? -4.865 -12.894 -9.644 1.00 95.62 261 ARG A O 1
ATOM 2136 N N . ASP A 1 262 ? -4.896 -13.973 -7.679 1.00 94.25 262 ASP A N 1
ATOM 2137 C CA . ASP A 1 262 ? -4.721 -15.317 -8.243 1.00 94.25 262 ASP A CA 1
ATOM 2138 C C . ASP A 1 262 ? -5.942 -15.690 -9.107 1.00 94.25 262 ASP A C 1
ATOM 2140 O O . ASP A 1 262 ? -7.090 -15.609 -8.660 1.00 94.25 262 ASP A O 1
ATOM 2144 N N . LYS A 1 263 ? -5.685 -16.056 -10.367 1.00 92.19 263 LYS A N 1
ATOM 2145 C CA . LYS A 1 263 ? -6.722 -16.387 -11.351 1.00 92.19 263 LYS A CA 1
ATOM 2146 C C . LYS A 1 263 ? -7.338 -17.770 -11.146 1.00 92.19 263 LYS A C 1
ATOM 2148 O O . LYS A 1 263 ? -8.342 -18.067 -11.790 1.00 92.19 263 LYS A O 1
ATOM 2153 N N . ASP A 1 264 ? -6.743 -18.619 -10.303 1.00 92.00 264 ASP A N 1
ATOM 2154 C CA . ASP A 1 264 ? -7.296 -19.938 -9.996 1.00 92.00 264 ASP A CA 1
ATOM 2155 C C . ASP A 1 264 ? -8.687 -19.788 -9.345 1.00 92.00 264 ASP A C 1
ATOM 2157 O O . ASP A 1 264 ? -8.803 -19.173 -8.280 1.00 92.00 264 ASP A O 1
ATOM 2161 N N . PRO A 1 265 ? -9.756 -20.374 -9.920 1.00 89.19 265 PRO A N 1
ATOM 2162 C CA . PRO A 1 265 ? -11.079 -20.386 -9.297 1.00 89.19 265 PRO A CA 1
ATOM 2163 C C . PRO A 1 265 ? -11.104 -21.024 -7.900 1.00 89.19 265 PRO A C 1
ATOM 2165 O O . PRO A 1 265 ? -12.029 -20.775 -7.131 1.00 89.19 265 PRO A O 1
ATOM 2168 N N . LYS A 1 266 ? -10.105 -21.854 -7.568 1.00 93.56 266 LYS A N 1
ATOM 2169 C CA . LYS A 1 266 ? -9.927 -22.494 -6.256 1.00 93.56 266 LYS A CA 1
ATOM 2170 C C . LYS A 1 266 ? -9.117 -21.648 -5.271 1.00 93.56 266 LYS A C 1
ATOM 2172 O O . LYS A 1 266 ? -8.881 -22.101 -4.150 1.00 93.56 266 LYS A O 1
ATOM 2177 N N . ALA A 1 267 ? -8.665 -20.457 -5.667 1.00 91.12 267 ALA A N 1
ATOM 2178 C CA . ALA A 1 267 ? -7.969 -19.548 -4.769 1.00 91.12 267 ALA A CA 1
ATOM 2179 C C . ALA A 1 267 ? -8.843 -19.226 -3.537 1.00 91.12 267 ALA A C 1
ATOM 2181 O O . ALA A 1 267 ? -10.070 -19.137 -3.651 1.00 91.12 267 ALA A O 1
ATOM 2182 N N . PRO A 1 268 ? -8.237 -19.048 -2.350 1.00 92.44 268 PRO A N 1
ATOM 2183 C CA . PRO A 1 268 ? -8.979 -18.724 -1.134 1.00 92.44 268 PRO A CA 1
ATOM 2184 C C . PRO A 1 268 ? -9.721 -17.382 -1.272 1.00 92.44 268 PRO A C 1
ATOM 2186 O O . PRO A 1 268 ? -9.363 -16.568 -2.117 1.00 92.44 268 PRO A O 1
ATOM 2189 N N . PRO A 1 269 ? -10.741 -17.097 -0.449 1.00 91.94 269 PRO A N 1
ATOM 2190 C CA . PRO A 1 269 ? -11.441 -15.816 -0.516 1.00 91.94 269 PRO A CA 1
ATOM 2191 C C . PRO A 1 269 ? -10.510 -14.632 -0.216 1.00 91.94 269 PRO A C 1
ATOM 2193 O O . PRO A 1 269 ? -9.483 -14.773 0.455 1.00 91.94 269 PRO A O 1
ATOM 2196 N N . ALA A 1 270 ? -10.889 -13.443 -0.687 1.00 93.56 270 ALA A N 1
ATOM 2197 C CA . ALA A 1 270 ? -10.190 -12.208 -0.355 1.00 93.56 270 ALA A CA 1
ATOM 2198 C C . ALA A 1 270 ? -10.140 -11.995 1.178 1.00 93.56 270 ALA A C 1
ATOM 2200 O O . ALA A 1 270 ? -11.105 -12.319 1.875 1.00 93.56 270 ALA A O 1
ATOM 2201 N N . PRO A 1 271 ? -9.031 -11.465 1.727 1.00 93.06 271 PRO A N 1
ATOM 2202 C CA . PRO A 1 271 ? -7.850 -10.963 1.017 1.00 93.06 271 PRO A CA 1
ATOM 2203 C C . PRO A 1 271 ? -6.798 -12.033 0.648 1.00 93.06 271 PRO A C 1
ATOM 2205 O O . PRO A 1 271 ? -5.777 -11.700 0.053 1.00 93.06 271 PRO A O 1
ATOM 2208 N N . ALA A 1 272 ? -7.013 -13.316 0.959 1.00 91.25 272 ALA A N 1
ATOM 2209 C CA . ALA A 1 272 ? -5.986 -14.352 0.806 1.00 91.25 272 ALA A CA 1
ATOM 2210 C C . ALA A 1 272 ? -5.678 -14.744 -0.657 1.00 91.25 272 ALA A C 1
ATOM 2212 O O . ALA A 1 272 ? -4.607 -15.291 -0.918 1.00 91.25 272 ALA A O 1
ATOM 2213 N N . CYS A 1 273 ? -6.574 -14.467 -1.616 1.00 93.00 273 CYS A N 1
ATOM 2214 C CA . CYS A 1 273 ? -6.314 -14.670 -3.053 1.00 93.00 273 CYS A CA 1
ATOM 2215 C C . CYS A 1 273 ? -5.382 -13.632 -3.681 1.00 93.00 273 CYS A C 1
ATOM 2217 O O . CYS A 1 273 ? -5.003 -13.777 -4.842 1.00 93.00 273 CYS A O 1
ATOM 2219 N N . TYR A 1 274 ? -5.089 -12.540 -2.987 1.00 95.12 274 TYR A N 1
ATOM 2220 C CA . TYR A 1 274 ? -4.313 -11.451 -3.558 1.00 95.12 274 TYR A CA 1
ATOM 2221 C C . TYR A 1 274 ? -2.812 -11.758 -3.554 1.00 95.12 274 TYR A C 1
ATOM 2223 O O . TYR A 1 274 ? -2.290 -12.454 -2.676 1.00 95.12 274 TYR A O 1
ATOM 2231 N N . VAL A 1 275 ? -2.125 -11.228 -4.562 1.00 93.19 275 VAL A N 1
ATOM 2232 C CA . VAL A 1 275 ? -0.708 -11.460 -4.838 1.00 93.19 275 VAL A CA 1
ATOM 2233 C C . VAL A 1 275 ? 0.004 -10.111 -4.875 1.00 93.19 275 VAL A C 1
ATOM 2235 O O . VAL A 1 275 ? -0.401 -9.210 -5.606 1.00 93.19 275 VAL A O 1
ATOM 2238 N N . GLU A 1 276 ? 1.078 -9.986 -4.094 1.00 92.31 276 GLU A N 1
ATOM 2239 C CA . GLU A 1 276 ? 1.958 -8.814 -4.112 1.00 92.31 276 GLU A CA 1
ATOM 2240 C C . GLU A 1 276 ? 3.192 -9.134 -4.974 1.00 92.31 276 GLU A C 1
ATOM 2242 O O . GLU A 1 276 ? 3.858 -10.163 -4.809 1.00 92.31 276 GLU A O 1
ATOM 2247 N N . LEU A 1 277 ? 3.508 -8.234 -5.898 1.00 90.25 277 LEU A N 1
ATOM 2248 C CA . LEU A 1 277 ? 4.602 -8.329 -6.850 1.00 90.25 277 LEU A CA 1
ATOM 2249 C C . LEU A 1 277 ? 5.742 -7.408 -6.422 1.00 90.25 277 LEU A C 1
ATOM 2251 O O . LEU A 1 277 ? 5.547 -6.262 -6.003 1.00 90.25 277 LEU A O 1
ATOM 2255 N N . LYS A 1 278 ? 6.975 -7.916 -6.486 1.00 89.00 278 LYS A N 1
ATOM 2256 C CA . LYS A 1 278 ? 8.164 -7.145 -6.102 1.00 89.00 278 LYS A CA 1
ATOM 2257 C C . LYS A 1 278 ? 9.322 -7.376 -7.055 1.00 89.00 278 LYS A C 1
ATOM 2259 O O . LYS A 1 278 ? 9.557 -8.477 -7.536 1.00 89.00 278 LYS A O 1
ATOM 2264 N N . THR A 1 279 ? 10.106 -6.335 -7.275 1.00 85.31 279 THR A N 1
ATOM 2265 C CA . THR A 1 279 ? 11.381 -6.418 -7.987 1.00 85.31 279 THR A CA 1
ATOM 2266 C C . THR A 1 279 ? 12.530 -6.263 -6.995 1.00 85.31 279 THR A C 1
ATOM 2268 O O . THR A 1 279 ? 12.413 -5.583 -5.971 1.00 85.31 279 THR A O 1
ATOM 2271 N N . SER A 1 280 ? 13.648 -6.934 -7.259 1.00 84.69 280 SER A N 1
ATOM 2272 C CA . SER A 1 280 ? 14.887 -6.751 -6.503 1.00 84.69 280 SER A CA 1
ATOM 2273 C C . SER A 1 280 ? 16.094 -6.837 -7.429 1.00 84.69 280 SER A C 1
ATOM 2275 O O . SER A 1 280 ? 15.993 -7.337 -8.547 1.00 84.69 280 SER A O 1
ATOM 2277 N N . ALA A 1 281 ? 17.243 -6.345 -6.975 1.00 81.06 281 ALA A N 1
ATOM 2278 C CA . ALA A 1 281 ? 18.495 -6.537 -7.698 1.00 81.06 281 ALA A CA 1
ATOM 2279 C C . ALA A 1 281 ? 18.941 -8.001 -7.603 1.00 81.06 281 ALA A C 1
ATOM 2281 O O . ALA A 1 281 ? 18.678 -8.671 -6.600 1.00 81.06 281 ALA A O 1
ATOM 2282 N N . GLU A 1 282 ? 19.642 -8.489 -8.623 1.00 79.69 282 GLU A N 1
ATOM 2283 C CA . GLU A 1 282 ? 20.246 -9.815 -8.574 1.00 79.69 282 GLU A CA 1
ATOM 2284 C C . GLU A 1 282 ? 21.274 -9.951 -7.454 1.00 79.69 282 GLU A C 1
ATOM 2286 O O . GLU A 1 282 ? 22.102 -9.074 -7.186 1.00 79.69 282 GLU A O 1
ATOM 2291 N N . ILE A 1 283 ? 21.152 -11.059 -6.722 1.00 82.12 283 ILE A N 1
ATOM 2292 C CA . ILE A 1 283 ? 21.955 -11.323 -5.537 1.00 82.12 283 ILE A CA 1
ATOM 2293 C C . ILE A 1 283 ? 23.214 -12.054 -5.981 1.00 82.12 283 ILE A C 1
ATOM 2295 O O . ILE A 1 283 ? 23.275 -13.281 -5.972 1.00 82.12 283 ILE A O 1
ATOM 2299 N N . CYS A 1 284 ? 24.240 -11.282 -6.315 1.00 80.31 284 CYS A N 1
ATOM 2300 C CA . CYS A 1 284 ? 25.531 -11.819 -6.739 1.00 80.31 284 CYS A CA 1
ATOM 2301 C C . CYS A 1 284 ? 26.533 -11.926 -5.577 1.00 80.31 284 CYS A C 1
ATOM 2303 O O . CYS A 1 284 ? 27.554 -12.598 -5.690 1.00 80.31 284 CYS A O 1
ATOM 2305 N N . THR A 1 285 ? 26.262 -11.270 -4.441 1.00 80.31 285 THR A N 1
ATOM 2306 C CA . THR A 1 285 ? 27.192 -11.184 -3.302 1.00 80.31 285 THR A CA 1
ATOM 2307 C C . THR A 1 285 ? 26.522 -11.467 -1.949 1.00 80.31 285 THR A C 1
ATOM 2309 O O . THR A 1 285 ? 25.329 -11.199 -1.768 1.00 80.31 285 THR A O 1
ATOM 2312 N N . PRO A 1 286 ? 27.282 -11.923 -0.929 1.00 80.69 286 PRO A N 1
ATOM 2313 C CA . PRO A 1 286 ? 26.765 -12.092 0.434 1.00 80.69 286 PRO A CA 1
ATOM 2314 C C . 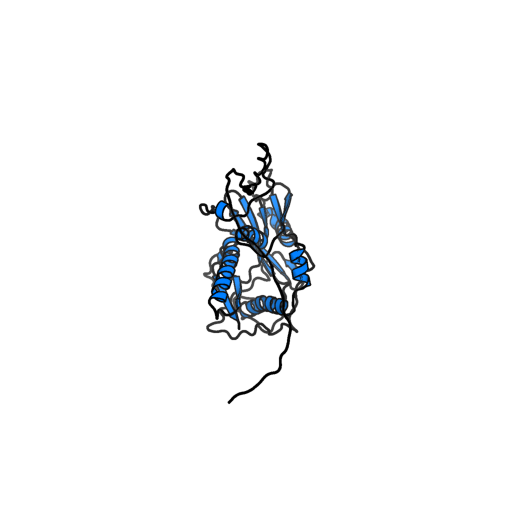PRO A 1 286 ? 26.203 -10.800 1.051 1.00 80.69 286 PRO A C 1
ATOM 2316 O O . PRO A 1 286 ? 25.208 -10.832 1.775 1.00 80.69 286 PRO A O 1
ATOM 2319 N N . LYS A 1 287 ? 26.792 -9.639 0.729 1.00 79.06 287 LYS A N 1
ATOM 2320 C CA . LYS A 1 287 ? 26.296 -8.334 1.193 1.00 79.06 287 LYS A CA 1
ATOM 2321 C C . LYS A 1 287 ? 24.928 -8.003 0.590 1.00 79.06 287 LYS A C 1
ATOM 2323 O O . LYS A 1 287 ? 24.030 -7.585 1.319 1.00 79.06 287 LYS A O 1
ATOM 2328 N N . GLN A 1 288 ? 24.745 -8.236 -0.713 1.00 78.75 288 GLN A N 1
ATOM 2329 C CA . GLN A 1 288 ? 23.439 -8.089 -1.369 1.00 78.75 288 GLN A CA 1
ATOM 2330 C C . GLN A 1 288 ? 22.404 -9.048 -0.774 1.00 78.75 288 GLN A C 1
ATOM 2332 O O . GLN A 1 288 ? 21.267 -8.644 -0.557 1.00 78.75 288 GLN A O 1
ATOM 2337 N N . ARG A 1 289 ? 22.808 -10.274 -0.414 1.00 79.12 289 ARG A N 1
ATOM 2338 C CA . ARG A 1 289 ? 21.931 -11.246 0.254 1.00 79.12 289 ARG A CA 1
ATOM 2339 C C . ARG A 1 289 ? 21.431 -10.736 1.608 1.00 79.12 289 ARG A C 1
ATOM 2341 O O . ARG A 1 289 ? 20.239 -10.808 1.881 1.00 79.12 289 ARG A O 1
ATOM 2348 N N . SER A 1 290 ? 22.310 -10.169 2.434 1.00 74.00 290 SER A N 1
ATOM 2349 C CA . SER A 1 290 ? 21.920 -9.573 3.723 1.00 74.00 290 SER A CA 1
ATOM 2350 C C . SER A 1 290 ? 20.926 -8.411 3.550 1.00 74.00 290 SER A C 1
ATOM 2352 O O . SER A 1 290 ? 19.886 -8.361 4.211 1.00 74.00 290 SER A O 1
ATOM 2354 N N . ASN A 1 291 ? 21.177 -7.524 2.581 1.00 72.50 291 ASN A N 1
ATOM 2355 C CA . ASN A 1 291 ? 20.255 -6.432 2.245 1.00 72.50 291 ASN A CA 1
ATOM 2356 C C . ASN A 1 291 ? 18.903 -6.945 1.715 1.00 72.50 291 ASN A C 1
ATOM 2358 O O . ASN A 1 291 ? 17.850 -6.387 2.041 1.00 72.50 291 ASN A O 1
ATOM 2362 N N . PHE A 1 292 ? 18.920 -8.022 0.929 1.00 76.69 292 PHE A N 1
ATOM 2363 C CA . PHE A 1 292 ? 17.712 -8.690 0.461 1.00 76.69 292 PHE A CA 1
ATOM 2364 C C . PHE A 1 292 ? 16.899 -9.252 1.632 1.00 76.69 292 PHE A C 1
ATOM 2366 O O . PHE A 1 292 ? 15.705 -8.987 1.707 1.00 76.69 292 PHE A O 1
ATOM 2373 N N . HIS A 1 293 ? 17.527 -9.912 2.611 1.00 75.31 293 HIS A N 1
ATOM 2374 C CA . HIS A 1 293 ? 16.825 -10.383 3.813 1.00 75.31 293 HIS A CA 1
ATOM 2375 C C . HIS A 1 293 ? 16.163 -9.242 4.598 1.00 75.31 293 HIS A C 1
ATOM 2377 O O . HIS A 1 293 ? 15.029 -9.394 5.054 1.00 75.31 293 HIS A O 1
ATOM 2383 N N . ARG A 1 294 ? 16.806 -8.069 4.697 1.00 69.50 294 ARG A N 1
ATOM 2384 C CA . ARG A 1 294 ? 16.180 -6.874 5.295 1.00 69.50 294 ARG A CA 1
ATOM 2385 C C . ARG A 1 294 ? 14.976 -6.379 4.480 1.00 69.50 294 ARG A C 1
ATOM 2387 O O . ARG A 1 294 ? 13.997 -5.907 5.054 1.00 69.50 294 ARG A O 1
ATOM 2394 N N . SER A 1 295 ? 15.026 -6.505 3.155 1.00 71.31 295 SER A N 1
ATOM 2395 C CA . SER A 1 295 ? 13.915 -6.146 2.262 1.00 71.31 295 SER A CA 1
ATOM 2396 C C . SER A 1 295 ? 12.745 -7.122 2.401 1.00 71.31 295 SER A C 1
ATOM 2398 O O . SER A 1 295 ? 11.614 -6.686 2.599 1.00 71.31 295 SER A O 1
ATOM 2400 N N . VAL A 1 296 ? 13.026 -8.429 2.420 1.00 71.75 296 VAL A N 1
ATOM 2401 C CA . VAL A 1 296 ? 12.045 -9.494 2.689 1.00 71.75 296 VAL A CA 1
ATOM 2402 C C . VAL A 1 296 ? 11.381 -9.295 4.047 1.00 71.75 296 VAL A C 1
ATOM 2404 O O . VAL A 1 296 ? 10.169 -9.432 4.156 1.00 71.75 296 VAL A O 1
ATOM 2407 N N . PHE A 1 297 ? 12.137 -8.897 5.071 1.00 69.06 297 PHE A N 1
ATOM 2408 C CA . PHE A 1 297 ? 11.577 -8.555 6.377 1.00 69.06 297 PHE A CA 1
ATOM 2409 C C . PHE A 1 297 ? 10.528 -7.436 6.277 1.00 69.06 297 PHE A C 1
ATOM 2411 O O . PHE A 1 297 ? 9.407 -7.618 6.743 1.00 69.06 297 PHE A O 1
ATOM 2418 N N . ARG A 1 298 ? 10.829 -6.321 5.591 1.00 67.06 298 ARG A N 1
ATOM 2419 C CA . ARG A 1 298 ? 9.849 -5.239 5.344 1.00 67.06 298 ARG A CA 1
ATOM 2420 C C . ARG A 1 298 ? 8.638 -5.733 4.546 1.00 67.06 298 ARG A C 1
ATOM 2422 O O . ARG A 1 298 ? 7.512 -5.335 4.841 1.00 67.06 298 ARG A O 1
ATOM 2429 N N . TRP A 1 299 ? 8.848 -6.594 3.549 1.00 71.44 299 TRP A N 1
ATOM 2430 C CA . TRP A 1 299 ? 7.759 -7.172 2.757 1.00 71.44 299 TRP A CA 1
ATOM 2431 C C . TRP A 1 299 ? 6.864 -8.075 3.600 1.00 71.44 299 TRP A C 1
ATOM 2433 O O . TRP A 1 299 ? 5.649 -7.948 3.518 1.00 71.44 299 TRP A O 1
ATOM 2443 N N . ASN A 1 300 ? 7.432 -8.888 4.489 1.00 68.00 300 ASN A N 1
ATOM 2444 C CA . ASN A 1 300 ? 6.661 -9.715 5.409 1.00 68.00 300 ASN A CA 1
ATOM 2445 C C . ASN A 1 300 ? 5.749 -8.876 6.310 1.00 68.00 300 ASN A C 1
ATOM 2447 O O . ASN A 1 300 ? 4.634 -9.308 6.555 1.00 68.00 300 ASN A O 1
ATOM 2451 N N . PHE A 1 301 ? 6.129 -7.660 6.731 1.00 64.31 301 PHE A N 1
ATOM 2452 C CA . PHE A 1 301 ? 5.193 -6.773 7.448 1.00 64.31 301 PHE A CA 1
ATOM 2453 C C . PHE A 1 301 ? 4.059 -6.247 6.569 1.00 64.31 301 PHE A C 1
ATOM 2455 O O . PHE A 1 301 ? 2.926 -6.158 7.039 1.00 64.31 301 PHE A O 1
ATOM 2462 N N . LYS A 1 302 ? 4.333 -5.938 5.294 1.00 61.94 302 LYS A N 1
ATOM 2463 C CA . LYS A 1 302 ? 3.278 -5.596 4.324 1.00 61.94 302 LYS A CA 1
ATOM 2464 C C . LYS A 1 302 ? 2.319 -6.765 4.081 1.00 61.94 302 LYS A C 1
ATOM 2466 O O . LYS A 1 302 ? 1.124 -6.526 3.914 1.00 61.94 302 LYS A O 1
ATOM 2471 N N . LEU A 1 303 ? 2.827 -8.000 4.069 1.00 57.94 303 LEU A N 1
ATOM 2472 C CA . LEU A 1 303 ? 2.008 -9.209 3.968 1.00 57.94 303 LEU A CA 1
ATOM 2473 C C . LEU A 1 303 ? 1.256 -9.492 5.267 1.00 57.94 303 LEU A C 1
ATOM 2475 O O . LEU A 1 303 ? 0.086 -9.830 5.204 1.00 57.94 303 LEU A O 1
ATOM 2479 N N . LEU A 1 304 ? 1.886 -9.334 6.435 1.00 54.53 304 LEU A N 1
ATOM 2480 C CA . LEU A 1 304 ? 1.276 -9.555 7.752 1.00 54.53 304 LEU A CA 1
ATOM 2481 C C . LEU A 1 304 ? 0.050 -8.667 7.948 1.00 54.53 304 LEU A C 1
ATOM 2483 O O . LEU A 1 304 ? -0.927 -9.119 8.525 1.00 54.53 304 LEU A O 1
ATOM 2487 N N . THR A 1 305 ? 0.051 -7.448 7.400 1.00 52.56 305 THR A N 1
ATOM 2488 C CA . THR A 1 305 ? -1.140 -6.589 7.409 1.00 52.56 305 THR A CA 1
ATOM 2489 C C . THR A 1 305 ? -2.289 -7.087 6.519 1.00 52.56 305 THR A C 1
ATOM 2491 O O . THR A 1 305 ? -3.404 -6.623 6.697 1.00 52.56 305 THR A O 1
ATOM 2494 N N . TYR A 1 306 ? -2.067 -8.023 5.590 1.00 45.31 306 TYR A N 1
ATOM 2495 C CA . TYR A 1 306 ? -3.095 -8.522 4.657 1.00 45.31 306 TYR A CA 1
ATOM 2496 C C . TYR A 1 306 ? -3.316 -10.039 4.657 1.00 45.31 306 TYR A C 1
ATOM 2498 O O . TYR A 1 306 ? -4.317 -10.492 4.117 1.00 45.31 306 TYR A O 1
ATOM 2506 N N . PHE A 1 307 ? -2.413 -10.830 5.240 1.00 47.16 307 PHE A N 1
ATOM 2507 C CA . PHE A 1 307 ? -2.294 -12.271 4.987 1.00 47.16 307 PHE A CA 1
ATOM 2508 C C . PHE A 1 307 ? -2.268 -12.620 3.483 1.00 47.16 307 PHE A C 1
ATOM 2510 O O . PHE A 1 307 ? -2.914 -13.565 3.035 1.00 47.16 307 PHE A O 1
ATOM 2517 N N . PHE A 1 308 ? -1.495 -11.877 2.687 1.00 44.38 308 PHE A N 1
ATOM 2518 C CA . PHE A 1 308 ? -1.195 -12.268 1.304 1.00 44.38 308 PHE A CA 1
ATOM 2519 C C . PHE A 1 308 ? -0.360 -13.560 1.284 1.00 44.38 308 PHE A C 1
ATOM 2521 O O . PHE A 1 308 ? 0.615 -13.686 2.028 1.00 44.38 308 PHE A O 1
ATOM 2528 N N . HIS A 1 309 ? -0.736 -14.521 0.434 1.00 38.97 309 HIS A N 1
ATOM 2529 C CA . HIS A 1 309 ? -0.176 -15.880 0.463 1.00 38.97 309 HIS A CA 1
ATOM 2530 C C . HIS A 1 309 ? 1.077 -16.066 -0.414 1.00 38.97 309 HIS A C 1
ATOM 2532 O O . HIS A 1 309 ? 1.806 -17.041 -0.240 1.00 38.97 309 HIS A O 1
ATOM 2538 N N . LYS A 1 310 ? 1.350 -15.157 -1.363 1.00 44.06 310 LYS A N 1
ATOM 2539 C CA . LYS A 1 310 ? 2.473 -15.275 -2.310 1.00 44.06 310 LYS A CA 1
ATOM 2540 C C . LYS A 1 310 ? 3.140 -13.918 -2.565 1.00 44.06 310 LYS A C 1
ATOM 2542 O O . LYS A 1 310 ? 2.466 -12.959 -2.934 1.00 44.06 310 LYS A O 1
ATOM 2547 N N . ILE A 1 311 ? 4.469 -13.869 -2.419 1.00 49.16 311 ILE A N 1
ATOM 2548 C CA . ILE A 1 311 ? 5.322 -12.853 -3.055 1.00 49.16 311 ILE A CA 1
ATOM 2549 C C . ILE A 1 311 ? 6.008 -13.530 -4.229 1.00 49.16 311 ILE A C 1
ATOM 2551 O O . ILE A 1 311 ? 6.802 -14.450 -4.028 1.00 49.16 311 ILE A O 1
ATOM 2555 N N . ASN A 1 312 ? 5.758 -13.029 -5.432 1.00 52.75 312 ASN A N 1
ATOM 2556 C CA . ASN A 1 312 ? 6.595 -13.341 -6.580 1.00 52.75 312 ASN A CA 1
ATOM 2557 C C . ASN A 1 312 ? 7.595 -12.205 -6.760 1.00 52.75 312 ASN A C 1
ATOM 2559 O O . ASN A 1 312 ? 7.213 -11.041 -6.907 1.00 52.75 312 ASN A O 1
ATOM 2563 N N . TYR A 1 313 ? 8.882 -12.544 -6.721 1.00 43.94 313 TYR A N 1
ATOM 2564 C CA . TYR A 1 313 ? 9.947 -11.587 -6.969 1.00 43.94 313 TYR A CA 1
ATOM 2565 C C . TYR A 1 313 ? 10.886 -12.072 -8.059 1.00 43.94 313 TYR A C 1
ATOM 2567 O O . TYR A 1 313 ? 11.126 -13.269 -8.214 1.00 43.94 313 TYR A O 1
ATOM 2575 N N . LYS A 1 314 ? 11.432 -11.115 -8.806 1.00 43.91 314 LYS A N 1
ATOM 2576 C CA . LYS A 1 314 ? 12.482 -11.365 -9.786 1.00 43.91 314 LYS A CA 1
ATOM 2577 C C . LYS A 1 314 ? 13.675 -10.460 -9.525 1.00 43.91 314 LYS A C 1
ATOM 2579 O O . LYS A 1 314 ? 13.526 -9.304 -9.121 1.00 43.91 314 LYS A O 1
ATOM 2584 N N . THR A 1 315 ? 14.845 -11.028 -9.761 1.00 36.66 315 THR A N 1
ATOM 2585 C CA . THR A 1 315 ? 16.137 -10.364 -9.755 1.00 36.66 315 THR A CA 1
ATOM 2586 C C . THR A 1 315 ? 16.462 -9.788 -11.135 1.00 36.66 315 THR A C 1
ATOM 2588 O O . THR A 1 315 ? 16.282 -10.475 -12.140 1.00 36.66 315 THR A O 1
ATOM 2591 N N . TYR A 1 316 ? 16.922 -8.538 -11.191 1.00 41.09 316 TYR A N 1
ATOM 2592 C CA . TYR A 1 316 ? 17.390 -7.885 -12.424 1.00 41.09 316 TYR A CA 1
ATOM 2593 C C . TYR A 1 316 ? 18.884 -7.554 -12.331 1.00 41.09 316 TYR A C 1
ATOM 2595 O O . TYR A 1 316 ? 19.367 -7.250 -11.234 1.00 41.09 316 TYR A O 1
ATOM 2603 N N . ASN A 1 317 ? 19.575 -7.609 -13.478 1.00 37.16 317 ASN A N 1
ATOM 2604 C CA . ASN A 1 317 ? 20.978 -7.206 -13.643 1.00 37.16 317 ASN A CA 1
ATOM 2605 C C . ASN A 1 317 ? 21.165 -5.686 -13.625 1.00 37.16 317 ASN A C 1
ATOM 2607 O O . ASN A 1 317 ? 20.340 -4.978 -14.253 1.00 37.16 317 ASN A O 1
#

Organism: Astyanax mexicanus (NCBI:txid7994)

Radius of gyration: 31.27 Å; chains: 1; bounding box: 112×47×75 Å

pLDDT: mean 80.79, std 23.49, range [26.42, 98.81]

Foldseek 3Di:
DDDDDDDDDDDDDDDDDDDDDDDDDDDDDDDDDDDDDDDDDDPPPDDPPDDDLAVVVVPDPAFDWFAKDFPAKWKQDLVRDIDRDQQLAWAFDDCPPPHDADLLACVPPQEAEDDPPDFCWCVRVVVNCVVCVVVQQDPPDDQQARRNFAEEHALVVVLCVVCSNVDDDDDWDWDWDDDSRHIYTTTDQDPVNVVCVVPPDPVNVSVVSSQQLVLQQGTDSDLPDHRDSNHHRRPSIFMKTWIWIDGRPGIYIYMDTFSHFHSPPPQDDPPQRTEDEDEDADDPDPVSVVVVVVVVVSVVSSCVSTVHPDYDYDHDD

Sequence (317 aa):
MERRRDRPRHSGSQSGASSHSKADRDRSEGRYAHKRVRSAEDPPGSLPQSLSTRRQLYERDFPVYKQPVEVGVFSLDSKRNFFNDSRKLRYYVDPGKSPNFSLRDGYRDRYVKRDDGVKEKLDHILRWILENRERLQSVHSAPDCALGVDFITWRGHLTKLLTTPYETQEGWLLAVSRFRGTLYISEVETEAARVSRENRTGRHEEMMYWGYKFEQYLCADDVSSVPDGGGVVNTNEAFCTVVQTRLSDHKLLFSGEVDCRDKDPKAPPAPACYVELKTSAEICTPKQRSNFHRSVFRWNFKLLTYFFHKINYKTYN